Protein AF-A0A1G8R8Y9-F1 (afdb_monomer_lite)

Structure (mmCIF, N/CA/C/O backbone):
data_AF-A0A1G8R8Y9-F1
#
_entry.id   AF-A0A1G8R8Y9-F1
#
loop_
_atom_site.group_PDB
_atom_site.id
_atom_site.type_symbol
_atom_site.label_atom_id
_atom_site.label_alt_id
_atom_site.label_comp_id
_atom_site.label_asym_id
_atom_site.label_entity_id
_atom_site.label_seq_id
_atom_site.pdbx_PDB_ins_code
_atom_site.Cartn_x
_atom_site.Cartn_y
_atom_site.Cartn_z
_atom_site.occupancy
_atom_site.B_iso_or_equiv
_atom_site.auth_seq_id
_atom_site.auth_comp_id
_atom_site.auth_asym_id
_atom_site.auth_atom_id
_atom_site.pdbx_PDB_model_num
ATOM 1 N N . MET A 1 1 ? 34.921 -49.061 -83.718 1.00 44.16 1 MET A N 1
ATOM 2 C CA . MET A 1 1 ? 36.280 -48.723 -83.238 1.00 44.16 1 MET A CA 1
ATOM 3 C C . MET A 1 1 ? 36.437 -47.210 -83.282 1.00 44.16 1 MET A C 1
ATOM 5 O O . MET A 1 1 ? 36.055 -46.631 -84.287 1.00 44.16 1 MET A O 1
ATOM 9 N N . ARG A 1 2 ? 37.017 -46.637 -82.219 1.00 37.47 2 ARG A N 1
ATOM 10 C CA . ARG A 1 2 ? 37.280 -45.212 -81.916 1.00 37.47 2 ARG A CA 1
ATOM 11 C C . ARG A 1 2 ? 36.200 -44.479 -81.107 1.00 37.47 2 ARG A C 1
ATOM 13 O O . ARG A 1 2 ? 35.187 -44.020 -81.610 1.00 37.47 2 ARG A O 1
ATOM 20 N N . ILE A 1 3 ? 36.524 -44.424 -79.818 1.00 40.84 3 ILE A N 1
ATOM 21 C CA . ILE A 1 3 ? 36.034 -43.558 -78.748 1.00 40.84 3 ILE A CA 1
ATOM 22 C C . ILE A 1 3 ? 36.442 -42.112 -79.053 1.00 40.84 3 ILE A C 1
ATOM 24 O O . ILE A 1 3 ? 37.586 -41.890 -79.451 1.00 40.84 3 ILE A O 1
ATOM 28 N N . LEU A 1 4 ? 35.568 -41.143 -78.773 1.00 37.94 4 LEU A N 1
ATOM 29 C CA . LEU A 1 4 ? 36.001 -39.804 -78.376 1.00 37.94 4 LEU A CA 1
ATOM 30 C C . LEU A 1 4 ? 34.986 -39.199 -77.396 1.00 37.94 4 LEU A C 1
ATOM 32 O O . LEU A 1 4 ? 33.797 -39.113 -77.686 1.00 37.94 4 LEU A O 1
ATOM 36 N N . TYR A 1 5 ? 35.489 -38.840 -76.219 1.00 41.84 5 TYR A N 1
ATOM 37 C CA . TYR A 1 5 ? 34.793 -38.121 -75.158 1.00 41.84 5 TYR A CA 1
ATOM 38 C C . TYR A 1 5 ? 34.508 -36.675 -75.572 1.00 41.84 5 TYR A C 1
ATOM 40 O O . TYR A 1 5 ? 35.373 -36.034 -76.165 1.00 41.84 5 TYR A O 1
ATOM 48 N N . LEU A 1 6 ? 33.372 -36.128 -75.138 1.00 39.72 6 LEU A N 1
ATOM 49 C CA . LEU A 1 6 ? 33.267 -34.704 -74.821 1.00 39.72 6 LEU A CA 1
ATOM 50 C C . LEU A 1 6 ? 32.187 -34.487 -73.755 1.00 39.72 6 LEU A C 1
ATOM 52 O O . LEU A 1 6 ? 30.990 -34.534 -74.025 1.00 39.72 6 LEU A O 1
ATOM 56 N N . LEU A 1 7 ? 32.663 -34.280 -72.523 1.00 41.97 7 LEU A N 1
ATOM 57 C CA . LEU A 1 7 ? 31.946 -33.565 -71.473 1.00 41.97 7 LEU A CA 1
ATOM 58 C C . LEU A 1 7 ? 31.595 -32.168 -72.002 1.00 41.97 7 LEU A C 1
ATOM 60 O O . LEU A 1 7 ? 32.492 -31.414 -72.375 1.00 41.97 7 LEU A O 1
ATOM 64 N N . ALA A 1 8 ? 30.320 -31.801 -71.953 1.00 41.44 8 ALA A N 1
ATOM 65 C CA . ALA A 1 8 ? 29.890 -30.410 -71.986 1.00 41.44 8 ALA A CA 1
ATOM 66 C C . ALA A 1 8 ? 29.078 -30.159 -70.715 1.00 41.44 8 ALA A C 1
ATOM 68 O O . ALA A 1 8 ? 27.965 -30.659 -70.558 1.00 41.44 8 ALA A O 1
ATOM 69 N N . GLY A 1 9 ? 29.707 -29.452 -69.776 1.00 34.75 9 GLY A N 1
ATOM 70 C CA . GLY A 1 9 ? 29.091 -29.006 -68.538 1.00 34.75 9 GLY A CA 1
ATOM 71 C C . GLY A 1 9 ? 27.967 -28.018 -68.825 1.00 34.75 9 GLY A C 1
ATOM 72 O O . GLY A 1 9 ? 28.147 -27.047 -69.560 1.00 34.75 9 GLY A O 1
ATOM 73 N N . LEU A 1 10 ? 26.809 -28.271 -68.224 1.00 34.97 10 LEU A N 1
ATOM 74 C CA . LEU A 1 10 ? 25.718 -27.315 -68.162 1.00 34.97 10 LEU A CA 1
ATOM 75 C C . LEU A 1 10 ? 26.033 -26.334 -67.023 1.00 34.97 10 LEU A C 1
ATOM 77 O O . LEU A 1 10 ? 25.839 -26.640 -65.848 1.00 34.97 10 LEU A O 1
ATOM 81 N N . LEU A 1 11 ? 26.588 -25.178 -67.387 1.00 36.12 11 LEU A N 1
ATOM 82 C CA . LEU A 1 11 ? 26.754 -24.031 -66.499 1.00 36.12 11 LEU A CA 1
ATOM 83 C C . LEU A 1 11 ? 25.355 -23.487 -66.160 1.00 36.12 11 LEU A C 1
ATOM 85 O O . LEU A 1 11 ? 24.705 -22.855 -66.992 1.00 36.12 11 LEU A O 1
ATOM 89 N N . LEU A 1 12 ? 24.881 -23.733 -64.940 1.00 39.78 12 LEU A N 1
ATOM 90 C CA . LEU A 1 12 ? 23.786 -22.968 -64.349 1.00 39.78 12 LEU A CA 1
ATOM 91 C C . LEU A 1 12 ? 24.329 -21.575 -64.009 1.00 39.78 12 LEU A C 1
ATOM 93 O O . LEU A 1 12 ? 24.995 -21.385 -62.994 1.00 39.78 12 LEU A O 1
ATOM 97 N N . LEU A 1 13 ? 24.056 -20.601 -64.878 1.00 39.44 13 LEU A N 1
ATOM 98 C CA . LEU A 1 13 ? 24.142 -19.184 -64.536 1.00 39.44 13 LEU A CA 1
ATOM 99 C C . LEU A 1 13 ? 23.005 -18.868 -63.557 1.00 39.44 13 LEU A C 1
ATOM 101 O O . LEU A 1 13 ? 21.924 -18.439 -63.952 1.00 39.44 13 LEU A O 1
ATOM 105 N N . ALA A 1 14 ? 23.246 -19.104 -62.268 1.00 38.91 14 ALA A N 1
ATOM 106 C CA . ALA A 1 14 ? 22.523 -18.389 -61.233 1.00 38.91 14 ALA A CA 1
ATOM 107 C C . ALA A 1 14 ? 22.994 -16.933 -61.303 1.00 38.91 14 ALA A C 1
ATOM 109 O O . ALA A 1 14 ? 24.141 -16.617 -60.982 1.00 38.91 14 ALA A O 1
ATOM 110 N N . ALA A 1 15 ? 22.122 -16.055 -61.791 1.00 35.56 15 ALA A N 1
ATOM 111 C CA . ALA A 1 15 ? 22.299 -14.622 -61.671 1.00 35.56 15 ALA A CA 1
ATOM 112 C C . ALA A 1 15 ? 22.225 -14.264 -60.180 1.00 35.56 15 ALA A C 1
ATOM 114 O O . ALA A 1 15 ? 21.156 -13.998 -59.641 1.00 35.56 15 ALA A O 1
ATOM 115 N N . CYS A 1 16 ? 23.369 -14.291 -59.499 1.00 33.47 16 CYS A N 1
ATOM 116 C CA . CYS A 1 16 ? 23.527 -13.574 -58.249 1.00 33.47 16 CYS A CA 1
ATOM 117 C C . CYS A 1 16 ? 23.471 -12.087 -58.595 1.00 33.47 16 CYS A C 1
ATOM 119 O O . CYS A 1 16 ? 24.465 -11.501 -59.020 1.00 33.47 16 CYS A O 1
ATOM 121 N N . THR A 1 17 ? 22.306 -11.464 -58.426 1.00 38.59 17 THR A N 1
ATOM 122 C CA . THR A 1 17 ? 22.257 -10.027 -58.174 1.00 38.59 17 THR A CA 1
ATOM 123 C C . THR A 1 17 ? 22.936 -9.817 -56.827 1.00 38.59 17 THR A C 1
ATOM 125 O O . THR A 1 17 ? 22.317 -9.948 -55.773 1.00 38.59 17 THR A O 1
ATOM 128 N N . SER A 1 18 ? 24.247 -9.592 -56.861 1.00 40.31 18 SER A N 1
ATOM 129 C CA . SER A 1 18 ? 25.002 -9.104 -55.719 1.00 40.31 18 SER A CA 1
ATOM 130 C C . SER A 1 18 ? 24.427 -7.740 -55.366 1.00 40.31 18 SER A C 1
ATOM 132 O O . SER A 1 18 ? 24.674 -6.761 -56.072 1.00 40.31 18 SER A O 1
ATOM 134 N N . ASN A 1 19 ? 23.604 -7.699 -54.321 1.00 36.69 19 ASN A N 1
ATOM 135 C CA . ASN A 1 19 ? 23.166 -6.457 -53.716 1.00 36.69 19 ASN A CA 1
ATOM 136 C C . ASN A 1 19 ? 24.404 -5.852 -53.046 1.00 36.69 19 ASN A C 1
ATOM 138 O O . ASN A 1 19 ? 24.865 -6.322 -52.007 1.00 36.69 19 ASN A O 1
ATOM 142 N N . VAL A 1 20 ? 25.028 -4.918 -53.753 1.00 39.53 20 VAL A N 1
ATOM 143 C CA . VAL A 1 20 ? 26.231 -4.214 -53.328 1.00 39.53 20 VAL A CA 1
ATOM 144 C C . VAL A 1 20 ? 25.828 -3.203 -52.259 1.00 39.53 20 VAL A C 1
ATOM 146 O O . VAL A 1 20 ? 25.055 -2.297 -52.542 1.00 39.53 20 VAL A O 1
ATOM 149 N N . GLY A 1 21 ? 26.403 -3.355 -51.065 1.00 40.44 21 GLY A N 1
ATOM 150 C CA . GLY A 1 21 ? 26.712 -2.244 -50.165 1.00 40.44 21 GLY A CA 1
ATOM 151 C C . GLY A 1 21 ? 25.562 -1.680 -49.338 1.00 40.44 21 GLY A C 1
ATOM 152 O O . GLY A 1 21 ? 25.106 -0.581 -49.603 1.00 40.44 21 GLY A O 1
ATOM 153 N N . THR A 1 22 ? 25.199 -2.379 -48.267 1.00 42.09 22 THR A N 1
ATOM 154 C CA . THR A 1 22 ? 24.666 -1.763 -47.044 1.00 42.09 22 THR A CA 1
ATOM 155 C C . THR A 1 22 ? 25.126 -2.658 -45.899 1.00 42.09 22 THR A C 1
ATOM 157 O O . THR A 1 22 ? 24.653 -3.794 -45.815 1.00 42.09 22 THR A O 1
ATOM 160 N N . GLU A 1 23 ? 26.050 -2.210 -45.045 1.00 50.50 23 GLU A N 1
ATOM 161 C CA . GLU A 1 23 ? 26.147 -2.771 -43.690 1.00 50.50 23 GLU A CA 1
ATOM 162 C C . GLU A 1 23 ? 24.858 -2.353 -42.982 1.00 50.50 23 GLU A C 1
ATOM 164 O O . GLU A 1 23 ? 24.750 -1.290 -42.380 1.00 50.50 23 GLU A O 1
ATOM 169 N N . ARG A 1 24 ? 23.803 -3.135 -43.221 1.00 62.03 24 ARG A N 1
ATOM 170 C CA . ARG A 1 24 ? 22.487 -2.900 -42.644 1.00 62.03 24 ARG A CA 1
ATOM 171 C C . ARG A 1 24 ? 22.629 -3.071 -41.147 1.00 62.03 24 ARG A C 1
ATOM 173 O O . ARG A 1 24 ? 23.269 -4.027 -40.717 1.00 62.03 24 ARG A O 1
ATOM 180 N N . LEU A 1 25 ? 21.996 -2.176 -40.397 1.00 67.06 25 LEU A N 1
ATOM 181 C CA . LEU A 1 25 ? 21.628 -2.394 -39.003 1.00 67.06 25 LEU A CA 1
ATOM 182 C C . LEU A 1 25 ? 21.086 -3.827 -38.881 1.00 67.06 25 LEU A C 1
ATOM 184 O O . LEU A 1 25 ? 19.980 -4.120 -39.329 1.00 67.06 25 LEU A O 1
ATOM 188 N N . SER A 1 26 ? 21.928 -4.744 -38.419 1.00 65.50 26 SER A N 1
ATOM 189 C CA . SER A 1 26 ? 21.660 -6.176 -38.419 1.00 65.50 26 SER A CA 1
ATOM 190 C C . SER A 1 26 ? 22.440 -6.779 -37.275 1.00 65.50 26 SER A C 1
ATOM 192 O O . SER A 1 26 ? 23.655 -6.612 -37.181 1.00 65.50 26 SER A O 1
ATOM 194 N N . THR A 1 27 ? 21.743 -7.517 -36.425 1.00 73.38 27 THR A N 1
ATOM 195 C CA . THR A 1 27 ? 22.361 -8.287 -35.345 1.00 73.38 27 THR A CA 1
ATOM 196 C C . THR A 1 27 ? 22.356 -9.776 -35.697 1.00 73.38 27 THR A C 1
ATOM 198 O O . THR A 1 27 ? 21.726 -10.213 -36.665 1.00 73.38 27 THR A O 1
ATOM 201 N N . GLU A 1 28 ? 23.085 -10.594 -34.935 1.00 78.62 28 GLU A N 1
ATOM 202 C CA . GLU A 1 28 ? 23.134 -12.045 -35.171 1.00 78.62 28 GLU A CA 1
ATOM 203 C C . GLU A 1 28 ? 21.908 -12.795 -34.612 1.00 78.62 28 GLU A C 1
ATOM 205 O O . GLU A 1 28 ? 21.650 -13.939 -35.006 1.00 78.62 28 GLU A O 1
ATOM 210 N N . LYS A 1 29 ? 21.130 -12.164 -33.718 1.00 78.19 29 LYS A N 1
ATOM 211 C CA . LYS A 1 29 ? 20.048 -12.795 -32.945 1.00 78.19 29 LYS A CA 1
ATOM 212 C C . LYS A 1 29 ? 18.701 -12.104 -33.176 1.00 78.19 29 LYS A C 1
ATOM 214 O O . LYS A 1 29 ? 18.587 -10.892 -33.053 1.00 78.19 29 LYS A O 1
ATOM 219 N N . VAL A 1 30 ? 17.669 -12.901 -33.455 1.00 79.94 30 VAL A N 1
ATOM 220 C CA . VAL A 1 30 ? 16.276 -12.425 -33.549 1.00 79.94 30 VAL A CA 1
ATOM 221 C C . VAL A 1 30 ? 15.746 -12.088 -32.154 1.00 79.94 30 VAL A C 1
ATOM 223 O O . VAL A 1 30 ? 15.935 -12.857 -31.208 1.00 79.94 30 VAL A O 1
ATOM 226 N N . GLY A 1 31 ? 15.065 -10.951 -32.032 1.00 77.31 31 GLY A N 1
ATOM 227 C CA . GLY A 1 31 ? 14.459 -10.446 -30.806 1.00 77.31 31 GLY A CA 1
ATOM 228 C C . GLY A 1 31 ? 15.458 -9.961 -29.756 1.00 77.31 31 GLY A C 1
ATOM 229 O O . GLY A 1 31 ? 15.069 -9.773 -28.609 1.00 77.31 31 GLY A O 1
ATOM 230 N N . VAL A 1 32 ? 16.734 -9.811 -30.100 1.00 87.31 32 VAL A N 1
ATOM 231 C CA . VAL A 1 32 ? 17.741 -9.207 -29.223 1.00 87.31 32 VAL A CA 1
ATOM 232 C C . VAL A 1 32 ? 18.181 -7.918 -29.898 1.00 87.31 32 VAL A C 1
ATOM 234 O O . VAL A 1 32 ? 18.896 -7.949 -30.904 1.00 87.31 32 VAL A O 1
ATOM 237 N N . TYR A 1 33 ? 17.693 -6.798 -29.376 1.00 90.00 33 TYR A N 1
ATOM 238 C CA . TYR A 1 33 ? 17.801 -5.506 -30.032 1.00 90.00 33 TYR A CA 1
ATOM 239 C C . TYR A 1 33 ? 19.108 -4.810 -29.680 1.00 90.00 33 TYR A C 1
ATOM 241 O O . TYR A 1 33 ? 19.465 -4.663 -28.514 1.00 90.00 33 TYR A O 1
ATOM 249 N N . HIS A 1 34 ? 19.797 -4.304 -30.692 1.00 91.19 34 HIS A N 1
ATOM 250 C CA . HIS A 1 34 ? 20.859 -3.329 -30.504 1.00 91.19 34 HIS A CA 1
ATOM 251 C C . HIS A 1 34 ? 20.248 -1.932 -30.469 1.00 91.19 34 HIS A C 1
ATOM 253 O O . HIS A 1 34 ? 19.433 -1.587 -31.328 1.00 91.19 34 HIS A O 1
ATOM 259 N N . GLY A 1 35 ? 20.617 -1.121 -29.478 1.00 92.50 35 GLY A N 1
ATOM 260 C CA . GLY A 1 35 ? 20.193 0.277 -29.424 1.00 92.50 35 GLY A CA 1
ATOM 261 C C . GLY A 1 35 ? 21.191 1.180 -30.134 1.00 92.50 35 GLY A C 1
ATOM 262 O O . GLY A 1 35 ? 22.366 1.179 -29.789 1.00 92.50 35 GLY A O 1
ATOM 263 N N . LEU A 1 36 ? 20.739 1.997 -31.077 1.00 94.44 36 LEU A N 1
ATOM 264 C CA . LEU A 1 36 ? 21.480 3.142 -31.593 1.00 94.44 36 LEU A CA 1
ATOM 265 C C . LEU A 1 36 ? 20.785 4.425 -31.130 1.00 94.44 36 LEU A C 1
ATOM 267 O O . LEU A 1 36 ? 19.600 4.628 -31.389 1.00 94.44 36 LEU A O 1
ATOM 271 N N . ILE A 1 37 ? 21.531 5.297 -30.456 1.00 95.38 37 ILE A N 1
ATOM 272 C CA . ILE A 1 37 ? 21.040 6.591 -29.983 1.00 95.38 37 ILE A CA 1
ATOM 273 C C . ILE A 1 37 ? 21.868 7.690 -30.620 1.00 95.38 37 ILE A C 1
ATOM 275 O O . ILE A 1 37 ? 23.084 7.757 -30.442 1.00 95.38 37 ILE A O 1
ATOM 279 N N . VAL A 1 38 ? 21.201 8.563 -31.360 1.00 95.88 38 VAL A N 1
ATOM 280 C CA . VAL A 1 38 ? 21.852 9.646 -32.086 1.00 95.88 38 VAL A CA 1
ATOM 281 C C . VAL A 1 38 ? 21.599 10.967 -31.379 1.00 95.88 38 VAL A C 1
ATOM 283 O O . VAL A 1 38 ? 20.455 11.401 -31.256 1.00 95.88 38 VAL A O 1
ATOM 286 N N . TYR A 1 39 ? 22.670 11.624 -30.949 1.00 95.56 39 TYR A N 1
ATOM 287 C CA . TYR A 1 39 ? 22.656 12.938 -30.309 1.00 95.56 39 TYR A CA 1
ATOM 288 C C . TYR A 1 39 ? 22.997 14.059 -31.296 1.00 95.56 39 TYR A C 1
ATOM 290 O O . TYR A 1 39 ? 23.513 13.820 -32.391 1.00 95.56 39 TYR A O 1
ATOM 298 N N . SER A 1 40 ? 22.710 15.308 -30.918 1.00 94.00 40 SER A N 1
ATOM 299 C CA . SER A 1 40 ? 23.181 16.466 -31.682 1.00 94.00 40 SER A CA 1
ATOM 300 C C . SER A 1 40 ? 24.714 16.503 -31.704 1.00 94.00 40 SER A C 1
ATOM 302 O O . SER A 1 40 ? 25.377 15.997 -30.800 1.00 94.00 40 SER A O 1
ATOM 304 N N . ASN A 1 41 ? 25.295 17.114 -32.740 1.00 91.44 41 ASN A N 1
ATOM 305 C CA . ASN A 1 41 ? 26.755 17.267 -32.833 1.00 91.44 41 ASN A CA 1
ATOM 306 C C . ASN A 1 41 ? 27.328 18.143 -31.709 1.00 91.44 41 ASN A C 1
ATOM 308 O O . ASN A 1 41 ? 28.488 17.982 -31.349 1.00 91.44 41 ASN A O 1
ATOM 312 N N . ASP A 1 42 ? 26.497 19.028 -31.160 1.00 90.62 42 ASP A N 1
ATOM 313 C CA . ASP A 1 42 ? 26.857 19.983 -30.111 1.00 90.62 42 ASP A CA 1
ATOM 314 C C . ASP A 1 42 ? 26.457 19.492 -28.707 1.00 90.62 42 ASP A C 1
ATOM 316 O O . ASP A 1 42 ? 26.355 20.289 -27.781 1.00 90.62 42 ASP A O 1
ATOM 320 N N . ALA A 1 43 ? 26.144 18.202 -28.537 1.00 85.25 43 ALA A N 1
ATOM 321 C CA . ALA A 1 43 ? 25.786 17.661 -27.230 1.00 85.25 43 ALA A CA 1
ATOM 322 C C . ALA A 1 43 ? 27.001 17.677 -26.284 1.00 85.25 43 ALA A C 1
ATOM 324 O O . ALA A 1 43 ? 28.018 17.047 -26.571 1.00 85.25 43 ALA A O 1
ATOM 325 N N . ASP A 1 44 ? 26.865 18.349 -25.136 1.00 79.62 44 ASP A N 1
ATOM 326 C CA . ASP A 1 44 ? 27.926 18.460 -24.122 1.00 79.62 44 ASP A CA 1
ATOM 327 C C . ASP A 1 44 ? 28.338 17.094 -23.542 1.00 79.62 44 ASP A C 1
ATOM 329 O O . ASP A 1 44 ? 29.498 16.883 -23.182 1.00 79.62 44 ASP A O 1
ATOM 333 N N . ALA A 1 45 ? 27.393 16.152 -23.469 1.00 80.56 45 ALA A N 1
ATOM 334 C CA . ALA A 1 45 ? 27.628 14.764 -23.091 1.00 80.56 45 ALA A CA 1
ATOM 335 C C . ALA A 1 45 ? 26.599 13.834 -23.754 1.00 80.56 45 ALA A C 1
ATOM 337 O O . ALA A 1 45 ? 25.412 14.153 -23.835 1.00 80.56 45 ALA A O 1
ATOM 338 N N . MET A 1 46 ? 27.055 12.663 -24.205 1.00 86.88 46 MET A N 1
ATOM 339 C CA . MET A 1 46 ? 26.189 11.572 -24.657 1.00 86.88 46 MET A CA 1
ATOM 340 C C . MET A 1 46 ? 25.979 10.612 -23.490 1.00 86.88 46 MET A C 1
ATOM 342 O O . MET A 1 46 ? 26.845 9.794 -23.183 1.00 86.88 46 MET A O 1
ATOM 346 N N . GLU A 1 47 ? 24.845 10.743 -22.812 1.00 85.38 47 GLU A N 1
ATOM 347 C CA . GLU A 1 47 ? 24.482 9.866 -21.700 1.00 85.38 47 GLU A CA 1
ATOM 348 C C . GLU A 1 47 ? 23.459 8.821 -22.127 1.00 85.38 47 GLU A C 1
ATOM 350 O O . GLU A 1 47 ? 22.673 9.034 -23.047 1.00 85.38 47 GLU A O 1
ATOM 355 N N . ASN A 1 48 ? 23.429 7.686 -21.434 1.00 86.06 48 ASN A N 1
ATOM 356 C CA . ASN A 1 48 ? 22.368 6.714 -21.645 1.00 86.06 48 ASN A CA 1
ATOM 357 C C . ASN A 1 48 ? 21.040 7.303 -21.123 1.00 86.06 48 ASN A C 1
ATOM 359 O O . ASN A 1 48 ? 20.999 7.733 -19.964 1.00 86.06 48 ASN A O 1
ATOM 363 N N . PRO A 1 49 ? 19.959 7.339 -21.924 1.00 86.00 49 PRO A N 1
ATOM 364 C CA . PRO A 1 49 ? 18.656 7.786 -21.462 1.00 86.00 49 PRO A CA 1
ATOM 365 C C . PRO A 1 49 ? 18.210 7.065 -20.195 1.00 86.00 49 PRO A C 1
ATOM 367 O O . PRO A 1 49 ? 18.435 5.871 -20.025 1.00 86.00 49 PRO A O 1
ATOM 370 N N . GLU A 1 50 ? 17.501 7.793 -19.339 1.00 84.56 50 GLU A N 1
ATOM 371 C CA . GLU A 1 50 ? 16.961 7.288 -18.074 1.00 84.56 50 GLU A CA 1
ATOM 372 C C . GLU A 1 50 ? 16.232 5.941 -18.212 1.00 84.56 50 GLU A C 1
ATOM 374 O O . GLU A 1 50 ? 16.534 5.018 -17.467 1.00 84.56 50 GLU A O 1
ATOM 379 N N . PHE A 1 51 ? 15.362 5.774 -19.215 1.00 84.50 51 PHE A N 1
ATOM 380 C CA . PHE A 1 51 ? 14.621 4.520 -19.407 1.00 84.50 51 PHE A CA 1
ATOM 381 C C . PHE A 1 51 ? 15.536 3.317 -19.700 1.00 84.50 51 PHE A C 1
ATOM 383 O O . PHE A 1 51 ? 15.238 2.195 -19.311 1.00 84.50 51 PHE A O 1
ATOM 390 N N . LEU A 1 52 ? 16.691 3.544 -20.335 1.00 86.38 52 LEU A N 1
ATOM 391 C CA . LEU A 1 52 ? 17.694 2.507 -20.586 1.00 86.38 52 LEU A CA 1
ATOM 392 C C . LEU A 1 52 ? 18.611 2.259 -19.391 1.00 86.38 52 LEU A C 1
ATOM 394 O O . LEU A 1 52 ? 19.208 1.185 -19.295 1.00 86.38 52 LEU A O 1
ATOM 398 N N . ARG A 1 53 ? 18.760 3.247 -18.505 1.00 84.62 53 ARG A N 1
ATOM 399 C CA . ARG A 1 53 ? 19.457 3.088 -17.223 1.00 84.62 53 ARG A CA 1
ATOM 400 C C . ARG A 1 53 ? 18.608 2.288 -16.239 1.00 84.62 53 ARG A C 1
ATOM 402 O O . ARG A 1 53 ? 19.151 1.442 -15.544 1.00 84.62 53 ARG A O 1
ATOM 409 N N . ASN A 1 54 ? 17.299 2.515 -16.249 1.00 83.06 54 ASN A N 1
ATOM 410 C CA . ASN A 1 54 ? 16.350 1.867 -15.346 1.00 83.06 54 ASN A CA 1
ATOM 411 C C . ASN A 1 54 ? 15.826 0.532 -15.905 1.00 83.06 54 ASN A C 1
ATOM 413 O O . ASN A 1 54 ? 15.065 -0.158 -15.240 1.00 83.06 54 ASN A O 1
ATOM 417 N N . LEU A 1 55 ? 16.237 0.129 -17.114 1.00 81.56 55 LEU A N 1
ATOM 418 C CA . LEU A 1 55 ? 15.775 -1.116 -17.737 1.00 81.56 55 LEU A CA 1
ATOM 419 C C . LEU A 1 55 ? 16.109 -2.354 -16.885 1.00 81.56 55 LEU A C 1
ATOM 421 O O . LEU A 1 55 ? 15.311 -3.284 -16.802 1.00 81.56 55 LEU A O 1
ATOM 425 N N . ASP A 1 56 ? 17.253 -2.333 -16.194 1.00 82.44 56 ASP A N 1
ATOM 426 C CA . ASP A 1 56 ? 17.671 -3.386 -15.262 1.00 82.44 56 ASP A CA 1
ATOM 427 C C . ASP A 1 56 ? 16.804 -3.444 -13.994 1.00 82.44 56 ASP A C 1
ATOM 429 O O . ASP A 1 56 ? 16.853 -4.430 -13.263 1.00 82.44 56 ASP A O 1
ATOM 433 N N . GLU A 1 57 ? 15.994 -2.420 -13.715 1.00 82.31 57 GLU A N 1
ATOM 434 C CA . GLU A 1 57 ? 15.017 -2.422 -12.623 1.00 82.31 57 GLU A CA 1
ATOM 435 C C . GLU A 1 57 ? 13.742 -3.167 -13.026 1.00 82.31 57 GLU A C 1
ATOM 437 O O . GLU A 1 57 ? 13.176 -3.861 -12.186 1.00 82.31 57 GLU A O 1
ATOM 442 N N . VAL A 1 58 ? 13.359 -3.111 -14.307 1.00 81.69 58 VAL A N 1
ATOM 443 C CA . VAL A 1 58 ? 12.082 -3.625 -14.836 1.00 81.69 58 VAL A CA 1
ATOM 444 C C . VAL A 1 58 ? 12.193 -4.933 -15.629 1.00 81.69 58 VAL A C 1
ATOM 446 O O . VAL A 1 58 ? 11.187 -5.606 -15.818 1.00 81.69 58 VAL A O 1
ATOM 449 N N . VAL A 1 59 ? 13.387 -5.349 -16.069 1.00 85.38 59 VAL A N 1
ATOM 450 C CA . VAL A 1 59 ? 13.610 -6.586 -16.853 1.00 85.38 59 VAL A CA 1
ATOM 451 C C . VAL A 1 59 ? 14.470 -7.595 -16.067 1.00 85.38 59 VAL A C 1
ATOM 453 O O . VAL A 1 59 ? 15.460 -7.218 -15.445 1.00 85.38 59 VAL A O 1
ATOM 456 N N . LYS A 1 60 ? 14.083 -8.883 -16.059 1.00 85.00 60 LYS A N 1
ATOM 457 C CA . LYS A 1 60 ? 14.755 -10.007 -15.364 1.00 85.00 60 LYS A CA 1
ATOM 458 C C . LYS A 1 60 ? 16.156 -10.265 -15.914 1.00 85.00 60 LYS A C 1
ATOM 460 O O . LYS A 1 60 ? 17.082 -10.486 -15.141 1.00 85.00 60 LYS A O 1
ATOM 465 N N . ASP A 1 61 ? 16.293 -10.229 -17.237 1.00 85.19 61 ASP A N 1
ATOM 466 C CA . ASP A 1 61 ? 17.564 -10.372 -17.941 1.00 85.19 61 ASP A CA 1
ATOM 467 C C . ASP A 1 61 ? 17.616 -9.411 -19.133 1.00 85.19 61 ASP A C 1
ATOM 469 O O . ASP A 1 61 ? 17.055 -9.657 -20.204 1.00 85.19 61 ASP A O 1
ATOM 473 N N . ARG A 1 62 ? 18.308 -8.285 -18.943 1.00 85.12 62 ARG A N 1
ATOM 474 C CA . ARG A 1 62 ? 18.510 -7.282 -19.990 1.00 85.12 62 ARG A CA 1
ATOM 475 C C . ARG A 1 62 ? 19.254 -7.842 -21.203 1.00 85.12 62 ARG A C 1
ATOM 477 O O . ARG A 1 62 ? 19.012 -7.379 -22.316 1.00 85.12 62 ARG A O 1
ATOM 484 N N . SER A 1 63 ? 20.133 -8.830 -21.029 1.00 84.75 63 SER A N 1
ATOM 485 C CA . SER A 1 63 ? 20.936 -9.382 -22.126 1.00 84.75 63 SER A CA 1
ATOM 486 C C . SER A 1 63 ? 20.095 -10.142 -23.159 1.00 84.75 63 SER A C 1
ATOM 488 O O . SER A 1 63 ? 20.489 -10.243 -24.324 1.00 84.75 63 SER A O 1
ATOM 490 N N . GLU A 1 64 ? 18.908 -10.611 -22.763 1.00 84.06 64 GLU A N 1
ATOM 491 C CA . GLU A 1 64 ? 17.942 -11.271 -23.647 1.00 84.06 64 GLU A CA 1
ATOM 492 C C . GLU A 1 64 ? 17.063 -10.296 -24.451 1.00 84.06 64 GLU A C 1
ATOM 494 O O . GLU A 1 64 ? 16.364 -10.712 -25.386 1.00 84.06 64 GLU A O 1
ATOM 499 N N . LEU A 1 65 ? 17.112 -9.004 -24.110 1.00 82.81 65 LEU A N 1
ATOM 500 C CA . LEU A 1 65 ? 16.309 -7.949 -24.726 1.00 82.81 65 LEU A CA 1
ATOM 501 C C . LEU A 1 65 ? 17.171 -6.932 -25.472 1.00 82.81 65 LEU A C 1
ATOM 503 O O . LEU A 1 65 ? 16.937 -6.678 -26.651 1.00 82.81 65 LEU A O 1
ATOM 507 N N . GLN A 1 66 ? 18.156 -6.354 -24.786 1.00 78.25 66 GLN A N 1
ATOM 508 C CA . GLN A 1 66 ? 19.011 -5.303 -25.314 1.00 78.25 66 GLN A CA 1
ATOM 509 C C . GLN A 1 66 ? 20.408 -5.337 -24.667 1.00 78.25 66 GLN A C 1
ATOM 511 O O . GLN A 1 66 ? 20.649 -4.658 -23.662 1.00 78.25 66 GLN A O 1
ATOM 516 N N . PRO A 1 67 ? 21.349 -6.110 -25.232 1.00 67.12 67 PRO A N 1
ATOM 517 C CA . PRO A 1 67 ? 22.664 -6.302 -24.635 1.00 67.12 67 PRO A CA 1
ATOM 518 C C . PRO A 1 67 ? 23.569 -5.081 -24.809 1.00 67.12 67 PRO A C 1
ATOM 520 O O . PRO A 1 67 ? 24.458 -4.870 -23.989 1.00 67.12 67 PRO A O 1
ATOM 523 N N . GLU A 1 68 ? 23.357 -4.275 -25.854 1.00 80.62 68 GLU A N 1
ATOM 524 C CA . GLU A 1 68 ? 24.277 -3.200 -26.216 1.00 80.62 68 GLU A CA 1
ATOM 525 C C . GLU A 1 68 ? 23.559 -1.940 -26.712 1.00 80.62 68 GLU A C 1
ATOM 527 O O . GLU A 1 68 ? 22.506 -1.983 -27.360 1.00 80.62 68 GLU A O 1
ATOM 532 N N . VAL A 1 69 ? 24.163 -0.794 -26.384 1.00 89.25 69 VAL A N 1
ATOM 533 C CA . VAL A 1 69 ? 23.729 0.537 -26.814 1.00 89.25 69 VAL A CA 1
ATOM 534 C C . VAL A 1 69 ? 24.926 1.277 -27.388 1.00 89.25 69 VAL A C 1
ATOM 536 O O . VAL A 1 69 ? 25.918 1.502 -26.697 1.00 89.25 69 VAL A O 1
ATOM 539 N N . THR A 1 70 ? 24.828 1.698 -28.641 1.00 92.56 70 THR A N 1
ATOM 540 C CA . THR A 1 70 ? 25.778 2.608 -29.273 1.00 92.56 70 THR A CA 1
ATOM 541 C C . THR A 1 70 ? 25.201 4.015 -29.270 1.00 92.56 70 THR A C 1
ATOM 543 O O . THR A 1 70 ? 24.063 4.235 -29.677 1.00 92.56 70 THR A O 1
ATOM 546 N N . MET A 1 71 ? 26.001 4.982 -28.834 1.00 94.06 71 MET A N 1
ATOM 547 C CA . MET A 1 71 ? 25.648 6.399 -28.862 1.00 94.06 71 MET A CA 1
ATOM 548 C C . MET A 1 71 ? 26.569 7.116 -29.846 1.00 94.06 71 MET A C 1
ATOM 550 O O . MET A 1 71 ? 27.786 6.974 -29.747 1.00 94.06 71 MET A O 1
ATOM 554 N N . LEU A 1 72 ? 26.000 7.855 -30.797 1.00 94.38 72 LEU A N 1
ATOM 555 C CA . LEU A 1 72 ? 26.741 8.583 -31.832 1.00 94.38 72 LEU A CA 1
ATOM 556 C C . LEU A 1 72 ? 26.275 10.036 -31.917 1.00 94.38 72 LEU A C 1
ATOM 558 O O . LEU A 1 72 ? 25.128 10.355 -31.604 1.00 94.38 72 LEU A O 1
ATOM 562 N N . SER A 1 73 ? 27.141 10.917 -32.419 1.00 95.38 73 SER A N 1
ATOM 563 C CA . SER A 1 73 ? 26.693 12.216 -32.923 1.00 95.38 73 SER A CA 1
ATOM 564 C C . SER A 1 73 ? 25.939 12.036 -34.241 1.00 95.38 73 SER A C 1
ATOM 566 O O . SER A 1 73 ? 26.134 11.053 -34.961 1.00 95.38 73 SER A O 1
ATOM 568 N N . LYS A 1 74 ? 25.111 13.019 -34.602 1.00 94.25 74 LYS A N 1
ATOM 569 C CA . LYS A 1 74 ? 24.386 13.028 -35.876 1.00 94.25 74 LYS A CA 1
ATOM 570 C C . LYS A 1 74 ? 25.318 12.875 -37.078 1.00 94.25 74 LYS A C 1
ATOM 572 O O . LYS A 1 74 ? 25.000 12.108 -37.976 1.00 94.25 74 LYS A O 1
ATOM 577 N N . SER A 1 75 ? 26.467 13.553 -37.092 1.00 92.94 75 SER A N 1
ATOM 578 C CA . SER A 1 75 ? 27.434 13.440 -38.190 1.00 92.94 75 SER A CA 1
ATOM 579 C C . SER A 1 75 ? 27.996 12.026 -38.326 1.00 92.94 75 SER A C 1
ATOM 581 O O . SER A 1 75 ? 28.033 11.501 -39.434 1.00 92.94 75 SER A O 1
ATOM 583 N N . SER A 1 76 ? 28.384 11.396 -37.212 1.00 94.12 76 SER A N 1
ATOM 584 C CA . SER A 1 76 ? 28.916 10.029 -37.223 1.00 94.12 76 SER A CA 1
ATOM 585 C C . SER A 1 76 ? 27.844 9.010 -37.599 1.00 94.12 76 SER A C 1
ATOM 587 O O . SER A 1 76 ? 28.125 8.080 -38.346 1.00 94.12 76 SER A O 1
ATOM 589 N N . ALA A 1 77 ? 26.603 9.210 -37.146 1.00 92.69 77 ALA A N 1
ATOM 590 C CA . ALA A 1 77 ? 25.485 8.362 -37.535 1.00 92.69 77 ALA A CA 1
ATOM 591 C C . ALA A 1 77 ? 25.160 8.484 -39.033 1.00 92.69 77 ALA A C 1
ATOM 593 O O . ALA A 1 77 ? 24.978 7.460 -39.676 1.00 92.69 77 ALA A O 1
ATOM 594 N N . THR A 1 78 ? 25.144 9.692 -39.614 1.00 92.19 78 THR A N 1
ATOM 595 C CA . THR A 1 78 ? 24.944 9.872 -41.066 1.00 92.19 78 THR A CA 1
ATOM 596 C C . THR A 1 78 ? 26.095 9.287 -41.888 1.00 92.19 78 THR A C 1
ATOM 598 O O . THR A 1 78 ? 25.862 8.770 -42.974 1.00 92.19 78 THR A O 1
ATOM 601 N N . GLU A 1 79 ? 27.335 9.357 -41.399 1.00 91.88 79 GLU A N 1
ATOM 602 C CA . GLU A 1 79 ? 28.482 8.751 -42.087 1.00 91.88 79 GLU A CA 1
ATOM 603 C C . GLU A 1 79 ? 28.412 7.219 -42.068 1.00 91.88 79 GLU A C 1
ATOM 605 O O . GLU A 1 79 ? 28.617 6.577 -43.096 1.00 91.88 79 GLU A O 1
ATOM 610 N N . GLN A 1 80 ? 28.099 6.638 -40.908 1.00 90.81 80 GLN A N 1
ATOM 611 C CA . GLN A 1 80 ? 28.053 5.190 -40.724 1.00 90.81 80 GLN A CA 1
ATOM 612 C C . GLN A 1 80 ? 26.778 4.559 -41.306 1.00 90.81 80 GLN A C 1
ATOM 614 O O . GLN A 1 80 ? 26.816 3.438 -41.809 1.00 90.81 80 GLN A O 1
ATOM 619 N N . TYR A 1 81 ? 25.661 5.285 -41.269 1.00 89.56 81 TYR A N 1
ATOM 620 C CA . TYR A 1 81 ? 24.341 4.847 -41.718 1.00 89.56 81 TYR A CA 1
ATOM 621 C C . TYR A 1 81 ? 23.731 5.911 -42.650 1.00 89.56 81 TYR A C 1
ATOM 623 O O . TYR A 1 81 ? 22.827 6.646 -42.248 1.00 89.56 81 TYR A O 1
ATOM 631 N N . PRO A 1 82 ? 24.212 6.020 -43.903 1.00 87.75 82 PRO A N 1
ATOM 632 C CA . PRO A 1 82 ? 23.815 7.091 -44.823 1.00 87.75 82 PRO A CA 1
ATOM 633 C C . PRO A 1 82 ? 22.333 7.062 -45.215 1.00 87.75 82 PRO A C 1
ATOM 635 O O . PRO A 1 82 ? 21.788 8.094 -45.600 1.00 87.75 82 PRO A O 1
ATOM 638 N N . ASP A 1 83 ? 21.685 5.903 -45.085 1.00 88.19 83 ASP A N 1
ATOM 639 C CA . ASP A 1 83 ? 20.263 5.716 -45.382 1.00 88.19 83 ASP A CA 1
ATOM 640 C C . ASP A 1 83 ? 19.349 5.991 -44.169 1.00 88.19 83 ASP A C 1
ATOM 642 O O . ASP A 1 83 ? 18.129 5.938 -44.305 1.00 88.19 83 ASP A O 1
ATOM 646 N N . LEU A 1 84 ? 19.909 6.258 -42.979 1.00 89.19 84 LEU A N 1
ATOM 647 C CA . LEU A 1 84 ? 19.130 6.530 -41.771 1.00 89.19 84 LEU A CA 1
ATOM 648 C C . LEU A 1 84 ? 18.693 8.002 -41.728 1.00 89.19 84 LEU A C 1
ATOM 650 O O . LEU A 1 84 ? 19.516 8.917 -41.610 1.00 89.19 84 LEU A O 1
ATOM 654 N N . GLU A 1 85 ? 17.384 8.241 -41.770 1.00 91.38 85 GLU A N 1
ATOM 655 C CA . GLU A 1 85 ? 16.823 9.587 -41.686 1.00 91.38 85 GLU A CA 1
ATOM 656 C C . GLU A 1 85 ? 16.735 10.046 -40.225 1.00 91.38 85 GLU A C 1
ATOM 658 O O . GLU A 1 85 ? 15.919 9.573 -39.447 1.00 91.38 85 GLU A O 1
ATOM 663 N N . ILE A 1 86 ? 17.555 11.028 -39.839 1.00 92.56 86 ILE A N 1
ATOM 664 C CA . ILE A 1 86 ? 17.572 11.569 -38.468 1.00 92.56 86 ILE A CA 1
ATOM 665 C C . ILE A 1 86 ? 16.961 12.982 -38.477 1.00 92.56 86 ILE A C 1
ATOM 667 O O . ILE A 1 86 ? 17.694 13.979 -38.591 1.00 92.56 86 ILE A O 1
ATOM 671 N N . PRO A 1 87 ? 15.623 13.120 -38.390 1.00 90.44 87 PRO A N 1
ATOM 672 C CA . PRO A 1 87 ? 14.955 14.417 -38.482 1.00 90.44 87 PRO A CA 1
ATOM 673 C C . PRO A 1 87 ? 15.261 15.310 -37.276 1.00 90.44 87 PRO A C 1
ATOM 675 O O . PRO A 1 87 ? 15.439 16.517 -37.429 1.00 90.44 87 PRO A O 1
ATOM 678 N N . THR A 1 88 ? 15.371 14.725 -36.082 1.00 92.94 88 THR A N 1
ATOM 679 C CA . THR A 1 88 ? 15.642 15.435 -34.827 1.00 92.94 88 THR A CA 1
ATOM 680 C C . THR A 1 88 ? 1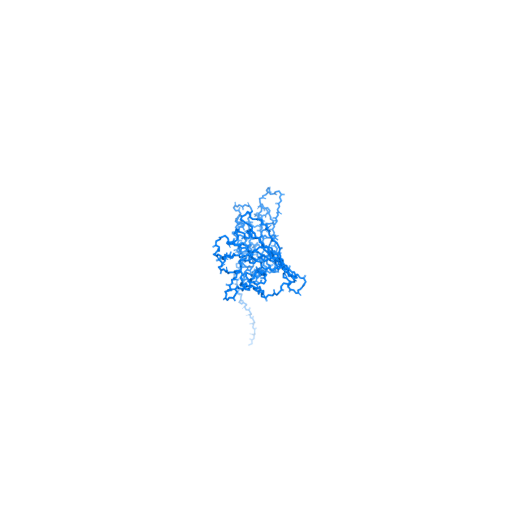6.457 14.558 -33.877 1.00 92.94 88 THR A C 1
ATOM 682 O O . THR A 1 88 ? 16.520 13.348 -34.066 1.00 92.94 88 THR A O 1
ATOM 685 N N . THR A 1 89 ? 17.091 15.168 -32.878 1.00 91.62 89 THR A N 1
ATOM 686 C CA . THR A 1 89 ? 17.924 14.494 -31.872 1.00 91.62 89 THR A CA 1
ATOM 687 C C . THR A 1 89 ? 17.461 14.872 -30.455 1.00 91.62 89 THR A C 1
ATOM 689 O O . THR A 1 89 ? 17.124 16.041 -30.253 1.00 91.62 89 THR A O 1
ATOM 692 N N . PRO A 1 90 ? 17.497 13.958 -29.466 1.00 94.12 90 PRO A N 1
ATOM 693 C CA . PRO A 1 90 ? 17.958 12.579 -29.586 1.00 94.12 90 PRO A CA 1
ATOM 694 C C . PRO A 1 90 ? 17.034 11.724 -30.464 1.00 94.12 90 PRO A C 1
ATOM 696 O O . PRO A 1 90 ? 15.832 11.969 -30.543 1.00 94.12 90 PRO A O 1
ATOM 699 N N . TYR A 1 91 ? 17.624 10.756 -31.158 1.00 95.69 91 TYR A N 1
ATOM 700 C CA . TYR A 1 91 ? 16.915 9.823 -32.027 1.00 95.69 91 TYR A CA 1
ATOM 701 C C . TYR A 1 91 ? 17.241 8.396 -31.620 1.00 95.69 91 TYR A C 1
ATOM 703 O O . TYR A 1 91 ? 18.411 8.068 -31.432 1.00 95.69 91 TYR A O 1
ATOM 711 N N . TYR A 1 92 ? 16.218 7.568 -31.465 1.00 95.50 92 TYR A N 1
ATOM 712 C CA . TYR A 1 92 ? 16.323 6.218 -30.932 1.00 95.50 92 TYR A CA 1
ATOM 713 C C . TYR A 1 92 ? 15.983 5.215 -32.022 1.00 95.50 92 TYR A C 1
ATOM 715 O O . TYR A 1 92 ? 14.894 5.272 -32.596 1.00 95.50 92 TYR A O 1
ATOM 723 N N . VAL A 1 93 ? 16.897 4.284 -32.272 1.00 95.44 93 VAL A N 1
ATOM 724 C CA . VAL A 1 93 ? 16.703 3.181 -33.209 1.00 95.44 93 VAL A CA 1
ATOM 725 C C . VAL A 1 93 ? 17.007 1.881 -32.482 1.00 95.44 93 VAL A C 1
ATOM 727 O O . VAL A 1 93 ? 18.108 1.707 -31.964 1.00 95.44 93 VAL A O 1
ATOM 730 N N . PHE A 1 94 ? 16.046 0.965 -32.447 1.00 94.19 94 PHE A N 1
ATOM 731 C CA . PHE A 1 94 ? 16.251 -0.393 -31.952 1.00 94.19 94 PHE A CA 1
ATOM 732 C C . PHE A 1 94 ? 16.015 -1.366 -33.089 1.00 94.19 94 PHE A C 1
ATOM 734 O O . PHE A 1 94 ? 14.970 -1.336 -33.743 1.00 94.19 94 PHE A O 1
ATOM 741 N N . TYR A 1 95 ? 17.002 -2.216 -33.328 1.00 91.75 95 TYR A N 1
ATOM 742 C CA . TYR A 1 95 ? 17.004 -3.136 -34.452 1.00 91.75 95 TYR A CA 1
ATOM 743 C C . TYR A 1 95 ? 17.594 -4.480 -34.046 1.00 91.75 95 TYR A C 1
ATOM 745 O O . TYR A 1 95 ? 18.435 -4.558 -33.153 1.00 91.75 95 TYR A O 1
ATOM 753 N N . ASP A 1 96 ? 17.146 -5.537 -34.703 1.00 90.44 96 ASP A N 1
ATOM 754 C CA . ASP A 1 96 ? 17.639 -6.892 -34.512 1.00 90.44 96 ASP A CA 1
ATOM 755 C C . ASP A 1 96 ? 18.017 -7.519 -35.867 1.00 90.44 96 ASP A C 1
ATOM 757 O O . ASP A 1 96 ? 18.330 -6.821 -36.836 1.00 90.44 96 ASP A O 1
ATOM 761 N N . LYS A 1 97 ? 18.038 -8.851 -35.942 1.00 87.94 97 LYS A N 1
ATOM 762 C CA . LYS A 1 97 ? 18.284 -9.581 -37.187 1.00 87.94 97 LYS A CA 1
ATOM 763 C C . LYS A 1 97 ? 17.191 -9.391 -38.251 1.00 87.94 97 LYS A C 1
ATOM 765 O O . LYS A 1 97 ? 17.501 -9.469 -39.441 1.00 87.94 97 LYS A O 1
ATOM 770 N N . ASP A 1 98 ? 15.940 -9.188 -37.845 1.00 87.44 98 ASP A N 1
ATOM 771 C CA . ASP A 1 98 ? 14.799 -9.044 -38.755 1.00 87.44 98 ASP A CA 1
ATOM 772 C C . ASP A 1 98 ? 14.640 -7.596 -39.253 1.00 87.44 98 ASP A C 1
ATOM 774 O O . ASP A 1 98 ? 13.975 -7.351 -40.264 1.00 87.44 98 ASP A O 1
ATOM 778 N N . GLY A 1 99 ? 15.321 -6.645 -38.608 1.00 87.94 99 GLY A N 1
ATOM 779 C CA . GLY A 1 99 ? 15.476 -5.269 -39.062 1.00 87.94 99 GLY A CA 1
ATOM 780 C C . GLY A 1 99 ? 15.174 -4.262 -37.960 1.00 87.94 99 GLY A C 1
ATOM 781 O O . GLY A 1 99 ? 15.404 -4.517 -36.781 1.00 87.94 99 GLY A O 1
ATOM 782 N N . ILE A 1 100 ? 14.677 -3.086 -38.345 1.00 91.69 100 ILE A N 1
ATOM 783 C CA . ILE A 1 100 ? 14.312 -2.027 -37.398 1.00 91.69 100 ILE A CA 1
ATOM 784 C C . ILE A 1 100 ? 12.981 -2.387 -36.735 1.00 91.69 100 ILE A C 1
ATOM 786 O O . ILE A 1 100 ? 11.956 -2.482 -37.409 1.00 91.69 100 ILE A O 1
ATOM 790 N N . GLY A 1 101 ? 12.999 -2.542 -35.412 1.00 90.25 101 GLY A N 1
ATOM 791 C CA . GLY A 1 101 ? 11.794 -2.699 -34.602 1.00 90.25 101 GLY A CA 1
ATOM 792 C C . GLY A 1 101 ? 11.132 -1.354 -34.302 1.00 90.25 101 GLY A C 1
ATOM 793 O O . GLY A 1 101 ? 9.928 -1.191 -34.500 1.00 90.25 101 GLY A O 1
ATOM 794 N N . VAL A 1 102 ? 11.923 -0.353 -33.898 1.00 94.38 102 VAL A N 1
ATOM 795 C CA . VAL A 1 102 ? 11.445 1.027 -33.733 1.00 94.38 102 VAL A CA 1
ATOM 796 C C . VAL A 1 102 ? 12.513 2.045 -34.113 1.00 94.38 102 VAL A C 1
ATOM 798 O O . VAL A 1 102 ? 13.697 1.870 -33.840 1.00 94.38 102 VAL A O 1
ATOM 801 N N . GLU A 1 103 ? 12.054 3.139 -34.708 1.00 94.88 103 GLU A N 1
ATOM 802 C CA . GLU A 1 103 ? 12.824 4.330 -35.042 1.00 94.88 103 GLU A CA 1
ATOM 803 C C . GLU A 1 103 ? 11.972 5.553 -34.666 1.00 94.88 103 GLU A C 1
ATOM 805 O O . GLU A 1 103 ? 10.819 5.689 -35.098 1.00 94.88 103 GLU A O 1
ATOM 810 N N . THR A 1 104 ? 12.466 6.395 -33.757 1.00 95.00 104 THR A N 1
ATOM 811 C CA . THR A 1 104 ? 11.659 7.477 -33.180 1.00 95.00 104 THR A CA 1
ATOM 812 C C 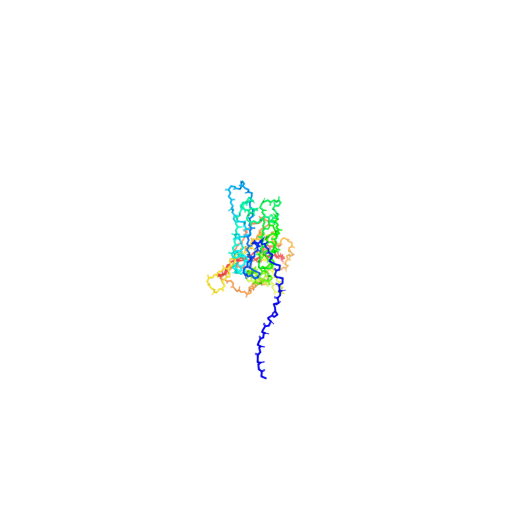. THR A 1 104 ? 12.496 8.546 -32.482 1.00 95.00 104 THR A C 1
ATOM 814 O O . THR A 1 104 ? 13.519 8.264 -31.870 1.00 95.00 104 THR A O 1
ATOM 817 N N . ALA A 1 105 ? 12.005 9.785 -32.500 1.00 93.88 105 ALA A N 1
ATOM 818 C CA . ALA A 1 105 ? 12.490 10.864 -31.636 1.00 93.88 105 ALA A CA 1
ATOM 819 C C . ALA A 1 105 ? 11.758 10.936 -30.286 1.00 93.88 105 ALA A C 1
ATOM 821 O O . ALA A 1 105 ? 12.185 11.624 -29.362 1.00 93.88 105 ALA A O 1
ATOM 822 N N . ASP A 1 106 ? 10.611 10.268 -30.182 1.00 93.00 106 ASP A N 1
ATOM 823 C CA . ASP A 1 106 ? 9.809 10.230 -28.967 1.00 93.00 106 ASP A CA 1
ATOM 824 C C . ASP A 1 106 ? 10.399 9.202 -27.992 1.00 93.00 106 ASP A C 1
ATOM 826 O O . ASP A 1 106 ? 10.307 7.992 -28.227 1.00 93.00 106 ASP A O 1
ATOM 830 N N . LYS A 1 107 ? 10.979 9.702 -26.890 1.00 90.31 107 LYS A N 1
ATOM 831 C CA . LYS A 1 107 ? 11.532 8.898 -25.786 1.00 90.31 107 LYS A CA 1
ATOM 832 C C . LYS A 1 107 ? 10.517 7.876 -25.271 1.00 90.31 107 LYS A C 1
ATOM 834 O O . LYS A 1 107 ? 10.875 6.721 -25.074 1.00 90.31 107 LYS A O 1
ATOM 839 N N . LYS A 1 108 ? 9.254 8.272 -25.084 1.00 87.19 108 LYS A N 1
ATOM 840 C CA . LYS A 1 108 ? 8.221 7.392 -24.523 1.00 87.19 108 LYS A CA 1
ATOM 841 C C . LYS A 1 108 ? 7.885 6.258 -25.483 1.00 87.19 108 LYS A C 1
ATOM 843 O O . LYS A 1 108 ? 7.670 5.131 -25.051 1.00 87.19 108 LYS A O 1
ATOM 848 N N . LYS A 1 109 ? 7.866 6.535 -26.789 1.00 91.69 109 LYS A N 1
ATOM 849 C CA . LYS A 1 109 ? 7.648 5.503 -27.812 1.00 91.69 109 LYS A CA 1
ATOM 850 C C . LYS A 1 109 ? 8.798 4.489 -27.852 1.00 91.69 109 LYS A C 1
ATOM 852 O O . LYS A 1 109 ? 8.540 3.297 -27.971 1.00 91.69 109 LYS A O 1
ATOM 857 N N . ALA A 1 110 ? 10.040 4.958 -27.730 1.00 90.94 110 ALA A N 1
ATOM 858 C CA . ALA A 1 110 ? 11.225 4.102 -27.640 1.00 90.94 110 ALA A CA 1
ATOM 859 C C . ALA A 1 110 ? 11.199 3.200 -26.393 1.00 90.94 110 ALA A C 1
ATOM 861 O O . ALA A 1 110 ? 11.455 2.005 -26.489 1.00 90.94 110 ALA A O 1
ATOM 862 N N . GLU A 1 111 ? 10.847 3.766 -25.240 1.00 90.69 111 GLU A N 1
ATOM 863 C CA . GLU A 1 111 ? 10.679 3.029 -23.986 1.00 90.69 111 GLU A CA 1
ATOM 864 C C . GLU A 1 111 ? 9.557 1.987 -24.076 1.00 90.69 111 GLU A C 1
ATOM 866 O O . GLU A 1 111 ? 9.780 0.818 -23.776 1.00 90.69 111 GLU A O 1
ATOM 871 N N . THR A 1 112 ? 8.378 2.392 -24.561 1.00 89.44 112 THR A N 1
ATOM 872 C CA . THR A 1 112 ? 7.208 1.508 -24.702 1.00 89.44 112 THR A CA 1
ATOM 873 C C . THR A 1 112 ? 7.537 0.293 -25.564 1.00 89.44 112 THR A C 1
ATOM 875 O O . THR A 1 112 ? 7.216 -0.825 -25.182 1.00 89.44 112 THR A O 1
ATOM 878 N N . PHE A 1 113 ? 8.244 0.497 -26.679 1.00 92.75 113 PHE A N 1
ATOM 879 C CA . PHE A 1 113 ? 8.673 -0.595 -27.550 1.00 92.75 113 PHE A CA 1
ATOM 880 C C . PHE A 1 113 ? 9.497 -1.657 -26.805 1.00 92.75 113 PHE A C 1
ATOM 882 O O . PHE A 1 113 ? 9.229 -2.849 -26.933 1.00 92.75 113 PHE A O 1
ATOM 889 N N . LEU A 1 114 ? 10.482 -1.244 -26.000 1.00 90.75 114 LEU A N 1
ATOM 890 C CA . LEU A 1 114 ? 11.298 -2.192 -25.237 1.00 90.75 114 LEU A CA 1
ATOM 891 C C . LEU A 1 114 ? 10.485 -2.942 -24.182 1.00 90.75 114 LEU A C 1
ATOM 893 O O . LEU A 1 114 ? 10.722 -4.130 -23.976 1.00 90.75 114 LEU A O 1
ATOM 897 N N . LEU A 1 115 ? 9.541 -2.267 -23.523 1.00 88.25 115 LEU A N 1
ATOM 898 C CA . LEU A 1 115 ? 8.681 -2.890 -22.517 1.00 88.25 115 LEU A CA 1
ATOM 899 C C . LEU A 1 115 ? 7.725 -3.914 -23.143 1.00 88.25 115 LEU A C 1
ATOM 901 O O . LEU A 1 115 ? 7.604 -5.016 -22.617 1.00 88.25 115 LEU A O 1
ATOM 905 N N . GLU A 1 116 ? 7.115 -3.599 -24.287 1.00 89.00 116 GLU A N 1
ATOM 906 C CA . GLU A 1 116 ? 6.262 -4.535 -25.034 1.00 89.00 116 GLU A CA 1
ATOM 907 C C . GLU A 1 116 ? 7.056 -5.764 -25.505 1.00 89.00 116 GLU A C 1
ATOM 909 O O . GLU A 1 116 ? 6.590 -6.901 -25.404 1.00 89.00 116 GLU A O 1
ATOM 914 N N . GLU A 1 117 ?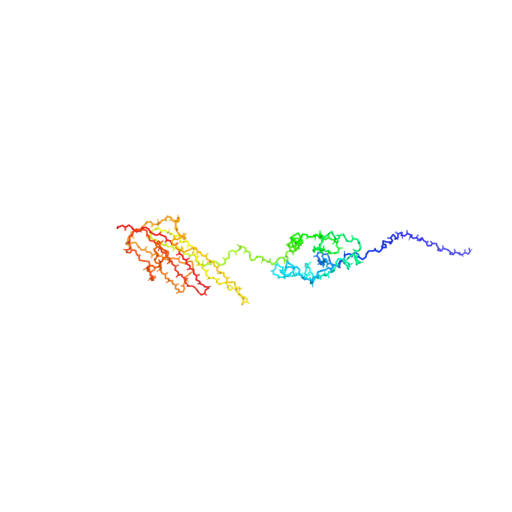 8.293 -5.568 -25.970 1.00 91.56 117 GLU A N 1
ATOM 915 C CA . GLU A 1 117 ? 9.173 -6.671 -26.360 1.00 91.56 117 GLU A CA 1
ATOM 916 C C . GLU A 1 117 ? 9.615 -7.521 -25.162 1.00 91.56 117 GLU A C 1
ATOM 918 O O . GLU A 1 117 ? 9.669 -8.752 -25.264 1.00 91.56 117 GLU A O 1
ATOM 923 N N . ALA A 1 118 ? 9.881 -6.893 -24.015 1.00 89.06 118 ALA A N 1
ATOM 924 C CA . ALA A 1 118 ? 10.157 -7.591 -22.766 1.00 89.06 118 ALA A CA 1
ATOM 925 C C . ALA A 1 118 ? 8.944 -8.415 -22.309 1.00 89.06 118 ALA A C 1
ATOM 927 O O . ALA A 1 118 ? 9.103 -9.578 -21.940 1.00 89.06 118 ALA A O 1
ATOM 928 N N . GLU A 1 119 ? 7.736 -7.853 -22.376 1.00 87.00 119 GLU A N 1
ATOM 929 C CA . GLU A 1 119 ? 6.486 -8.532 -22.028 1.00 87.00 119 GLU A CA 1
ATOM 930 C C . GLU A 1 119 ? 6.242 -9.739 -22.936 1.00 87.00 119 GLU A C 1
ATOM 932 O O . GLU A 1 119 ? 6.030 -10.853 -22.454 1.00 87.00 119 GLU A O 1
ATOM 937 N N . ARG A 1 120 ? 6.374 -9.554 -24.257 1.00 87.50 120 ARG A N 1
ATOM 938 C CA . ARG A 1 120 ? 6.237 -10.618 -25.265 1.00 87.50 120 ARG A CA 1
ATOM 939 C C . ARG A 1 120 ? 7.158 -11.805 -24.987 1.00 87.50 120 ARG A C 1
ATOM 941 O O . ARG A 1 120 ? 6.814 -12.947 -25.295 1.00 87.50 120 ARG A O 1
ATOM 948 N N . LYS A 1 121 ? 8.333 -11.535 -24.420 1.00 86.12 121 LYS A N 1
ATOM 949 C CA . LYS A 1 121 ? 9.347 -12.532 -24.064 1.00 86.12 121 LYS A CA 1
ATOM 950 C C . LYS A 1 121 ? 9.246 -13.014 -22.617 1.00 86.12 121 LYS A C 1
ATOM 952 O O . LYS A 1 121 ? 10.051 -13.848 -22.215 1.00 86.12 121 LYS A O 1
ATOM 957 N N . ASN A 1 122 ? 8.272 -12.523 -21.849 1.00 86.88 122 ASN A N 1
ATOM 958 C CA . ASN A 1 122 ? 8.129 -12.792 -20.419 1.00 86.88 122 ASN A CA 1
ATOM 959 C C . ASN A 1 122 ? 9.403 -12.440 -19.616 1.00 86.88 122 ASN A C 1
ATOM 961 O O . ASN A 1 122 ? 9.764 -13.113 -18.650 1.00 86.88 122 ASN A O 1
ATOM 965 N N . LEU A 1 123 ? 10.105 -11.396 -20.064 1.00 87.12 123 LEU A N 1
ATOM 966 C CA . LEU A 1 123 ? 11.343 -10.884 -19.481 1.00 87.12 123 LEU A CA 1
ATOM 967 C C . LEU A 1 123 ? 11.113 -9.724 -18.533 1.00 87.12 123 LEU A C 1
ATOM 969 O O . LEU A 1 123 ? 12.048 -9.357 -17.829 1.00 87.12 123 LEU A O 1
ATOM 973 N N . LEU A 1 124 ? 9.916 -9.139 -18.491 1.00 85.25 124 LEU A N 1
ATOM 974 C CA . LEU A 1 124 ? 9.599 -8.207 -17.420 1.00 85.25 124 LEU A CA 1
ATOM 975 C C . LEU A 1 124 ? 9.854 -8.921 -16.095 1.00 85.25 124 LEU A C 1
ATOM 977 O O . LEU A 1 124 ? 9.460 -10.080 -15.900 1.00 85.25 124 LEU A O 1
ATOM 981 N N . LYS A 1 125 ? 10.543 -8.236 -15.176 1.00 81.75 125 LYS A N 1
ATOM 982 C CA . LYS A 1 125 ? 10.414 -8.604 -13.773 1.00 81.75 125 LYS A CA 1
ATOM 983 C C . LYS A 1 125 ? 8.931 -8.636 -13.511 1.00 81.75 125 LYS A C 1
ATOM 985 O O . LYS A 1 125 ? 8.170 -7.865 -14.093 1.00 81.75 125 LYS A O 1
ATOM 990 N N . GLU A 1 126 ? 8.523 -9.587 -12.691 1.00 64.56 126 GLU A N 1
ATOM 991 C CA . GLU A 1 126 ? 7.223 -9.416 -12.088 1.00 64.56 126 GLU A CA 1
ATOM 992 C C . GLU A 1 126 ? 7.317 -8.046 -11.413 1.00 64.56 126 GLU A C 1
ATOM 994 O O . GLU A 1 126 ? 8.042 -7.887 -10.431 1.00 64.56 126 GLU A O 1
ATOM 999 N N . GLU A 1 127 ? 6.653 -7.039 -12.007 1.00 48.41 127 GLU A N 1
ATOM 1000 C CA . GLU A 1 127 ? 5.988 -5.998 -11.234 1.00 48.41 127 GLU A CA 1
ATOM 1001 C C . GLU A 1 127 ? 5.521 -6.748 -10.001 1.00 48.41 127 GLU A C 1
ATOM 1003 O O . GLU A 1 127 ? 4.882 -7.794 -10.214 1.00 48.41 127 GLU A O 1
ATOM 1008 N N . PRO A 1 128 ? 5.918 -6.354 -8.771 1.00 39.91 128 PRO A N 1
ATOM 1009 C CA . PRO A 1 128 ? 5.396 -7.017 -7.593 1.00 39.91 128 PRO A CA 1
ATOM 1010 C C . PRO A 1 128 ? 3.916 -7.081 -7.865 1.00 39.91 128 PRO A C 1
ATOM 1012 O O . PRO A 1 128 ? 3.286 -6.038 -8.074 1.00 39.91 128 PRO A O 1
ATOM 1015 N N . SER A 1 129 ? 3.421 -8.302 -8.091 1.00 35.94 129 SER A N 1
ATOM 1016 C CA . SER A 1 129 ? 2.061 -8.445 -8.553 1.00 35.94 129 SER A CA 1
ATOM 1017 C C . SER A 1 129 ? 1.269 -7.622 -7.558 1.00 35.94 129 SER A C 1
ATOM 1019 O O . SER A 1 129 ? 1.570 -7.681 -6.363 1.00 35.94 129 SER A O 1
ATOM 1021 N N . LEU A 1 130 ? 0.237 -6.914 -7.980 1.00 37.91 130 LEU A N 1
ATOM 1022 C CA . LEU A 1 130 ? -0.765 -6.455 -7.024 1.00 37.91 130 LEU A CA 1
ATOM 1023 C C . LEU A 1 130 ? -1.460 -7.663 -6.332 1.00 37.91 130 LEU A C 1
ATOM 1025 O O . LEU A 1 130 ? -2.589 -7.557 -5.880 1.00 37.91 130 LEU A O 1
ATOM 1029 N N . GLY A 1 131 ? -0.828 -8.845 -6.267 1.00 39.81 131 GLY A N 1
ATOM 1030 C CA . GLY A 1 131 ? -0.938 -9.764 -5.158 1.00 39.81 131 GLY A CA 1
ATOM 1031 C C . GLY A 1 131 ? -0.608 -9.004 -3.891 1.00 39.81 131 GLY A C 1
ATOM 1032 O O . GLY A 1 131 ? 0.553 -8.721 -3.631 1.00 39.81 131 GLY A O 1
ATOM 1033 N N . THR A 1 132 ? -1.678 -8.629 -3.187 1.00 45.31 132 THR A N 1
ATOM 1034 C CA . THR A 1 132 ? -1.702 -8.223 -1.780 1.00 45.31 132 THR A CA 1
ATOM 1035 C C . THR A 1 132 ? -0.363 -7.664 -1.329 1.00 45.31 132 THR A C 1
ATOM 1037 O O . THR A 1 132 ? 0.487 -8.416 -0.840 1.00 45.31 132 THR A O 1
ATOM 1040 N N . MET A 1 133 ? -0.183 -6.343 -1.498 1.00 56.62 133 MET A N 1
ATOM 1041 C CA . MET A 1 133 ? 0.753 -5.603 -0.649 1.00 56.62 133 MET A CA 1
ATOM 1042 C C . MET A 1 133 ? 0.614 -6.200 0.746 1.00 56.62 133 MET A C 1
ATOM 1044 O O . MET A 1 133 ? -0.522 -6.353 1.196 1.00 56.62 133 MET A O 1
ATOM 1048 N N . PRO A 1 134 ? 1.701 -6.660 1.369 1.00 69.38 134 PRO A N 1
ATOM 1049 C CA . PRO A 1 134 ? 1.552 -7.406 2.591 1.00 69.38 134 PRO A CA 1
ATOM 1050 C C . PRO A 1 134 ? 0.919 -6.507 3.646 1.00 69.38 134 PRO A C 1
ATOM 1052 O O . PRO A 1 134 ? 1.514 -5.526 4.089 1.00 69.38 134 PRO A O 1
ATOM 1055 N N . GLU A 1 135 ? -0.322 -6.838 3.971 1.00 84.31 135 GLU A N 1
ATOM 1056 C CA . GLU A 1 135 ? -1.144 -6.109 4.912 1.00 84.31 135 GLU A CA 1
ATOM 1057 C C . GLU A 1 135 ? -0.968 -6.718 6.305 1.00 84.31 135 GLU A C 1
ATOM 1059 O O . GLU A 1 135 ? -0.664 -7.912 6.450 1.00 84.31 135 GLU A O 1
ATOM 1064 N N . PRO A 1 136 ? -1.109 -5.894 7.349 1.00 92.81 136 PRO A N 1
ATOM 1065 C CA . PRO A 1 136 ? -1.155 -6.402 8.703 1.00 92.81 136 PRO A CA 1
ATOM 1066 C C . PRO A 1 136 ? -2.419 -7.266 8.911 1.00 92.81 136 PRO A C 1
ATOM 1068 O O . PRO A 1 136 ? -3.399 -7.100 8.185 1.00 92.81 136 PRO A O 1
ATOM 1071 N N . PRO A 1 137 ? -2.420 -8.179 9.900 1.00 95.00 137 PRO A N 1
ATOM 1072 C CA . PRO A 1 137 ? -3.540 -9.080 10.162 1.00 95.00 137 PRO A CA 1
ATOM 1073 C C . PRO A 1 137 ? -4.845 -8.333 10.418 1.00 95.00 137 PRO A C 1
ATOM 1075 O O . PRO A 1 137 ? -4.855 -7.362 11.174 1.00 95.00 137 PRO A O 1
ATOM 1078 N N . GLU A 1 138 ? -5.957 -8.820 9.872 1.00 96.38 138 GLU A N 1
ATOM 1079 C CA . GLU A 1 138 ? -7.253 -8.181 10.101 1.00 96.38 138 GLU A CA 1
ATOM 1080 C C . GLU A 1 138 ? -7.651 -8.195 11.590 1.00 96.38 138 GLU A C 1
ATOM 1082 O O . GLU A 1 138 ? -7.297 -9.100 12.354 1.00 96.38 138 GLU A O 1
ATOM 1087 N N . LEU A 1 139 ? -8.424 -7.185 11.999 1.00 97.94 139 LEU A N 1
ATOM 1088 C CA . LEU A 1 139 ? -9.034 -7.089 13.324 1.00 97.94 139 LEU A CA 1
ATOM 1089 C C . LEU A 1 139 ? -10.558 -7.098 13.187 1.00 97.94 139 LEU A C 1
ATOM 1091 O O . LEU A 1 139 ? -11.129 -6.273 12.478 1.00 97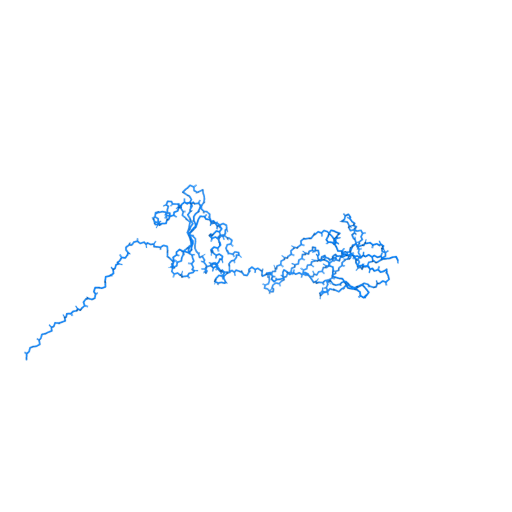.94 139 LEU A O 1
ATOM 1095 N N . THR A 1 140 ? -11.219 -7.966 13.945 1.00 98.06 140 THR A N 1
ATOM 1096 C CA . THR A 1 140 ? -12.663 -7.920 14.187 1.00 98.06 140 THR A CA 1
ATOM 1097 C C . THR A 1 140 ? -12.919 -7.531 15.638 1.00 98.06 140 THR A C 1
ATOM 1099 O O . THR A 1 140 ? -12.316 -8.078 16.562 1.00 98.06 140 THR A O 1
ATOM 1102 N N . VAL A 1 141 ? -13.806 -6.558 15.857 1.00 97.44 141 VAL A N 1
ATOM 1103 C CA . VAL A 1 141 ? -14.217 -6.140 17.203 1.00 97.44 141 VAL A CA 1
ATOM 1104 C C . VAL A 1 141 ? -15.622 -6.657 17.477 1.00 97.44 141 VAL A C 1
ATOM 1106 O O . VAL A 1 141 ? -16.592 -6.264 16.823 1.00 97.44 141 VAL A O 1
ATOM 1109 N N . HIS A 1 142 ? -15.726 -7.516 18.483 1.00 96.19 142 HIS A N 1
ATOM 1110 C CA . HIS A 1 142 ? -16.972 -8.111 18.949 1.00 96.19 142 HIS A CA 1
ATOM 1111 C C . HIS A 1 142 ? -17.547 -7.282 20.088 1.00 96.19 142 HIS A C 1
ATOM 1113 O O . HIS A 1 142 ? -16.894 -7.087 21.110 1.00 96.19 142 HIS A O 1
ATOM 1119 N N . ILE A 1 143 ? -18.777 -6.795 19.932 1.00 93.69 143 ILE A N 1
ATOM 1120 C CA . ILE A 1 143 ? -19.491 -5.976 20.918 1.00 93.69 143 ILE A CA 1
ATOM 1121 C C . ILE A 1 143 ? -20.816 -6.660 21.248 1.00 93.69 143 ILE A C 1
ATOM 1123 O O . ILE A 1 143 ? -21.850 -6.477 20.592 1.00 93.69 143 ILE A O 1
ATOM 1127 N N . GLY A 1 144 ? -20.785 -7.504 22.278 1.00 90.62 144 GLY A N 1
ATOM 1128 C CA . GLY A 1 144 ? -21.917 -8.337 22.675 1.00 90.62 144 GLY A CA 1
ATOM 1129 C C . GLY A 1 144 ? -22.271 -9.383 21.615 1.00 90.62 144 GLY A C 1
ATOM 1130 O O . GLY A 1 144 ? -21.721 -10.474 21.620 1.00 90.62 144 GLY A O 1
ATOM 1131 N N . LYS A 1 145 ? -23.243 -9.076 20.748 1.00 90.19 145 LYS A N 1
ATOM 1132 C CA . LYS A 1 145 ? -23.666 -9.938 19.619 1.00 90.19 145 LYS A CA 1
ATOM 1133 C C . LYS A 1 145 ? -23.453 -9.280 18.255 1.00 90.19 145 LYS A C 1
ATOM 1135 O O . LYS A 1 145 ? -23.935 -9.794 17.250 1.00 90.19 145 LYS A O 1
ATOM 1140 N N . GLN A 1 146 ? -22.871 -8.088 18.248 1.00 93.44 146 GLN A N 1
ATOM 1141 C CA . GLN A 1 146 ? -22.592 -7.326 17.043 1.00 93.44 146 GLN A CA 1
ATOM 1142 C C . GLN A 1 146 ? -21.100 -7.405 16.762 1.00 93.44 146 GLN A C 1
ATOM 1144 O O . GLN A 1 146 ? -20.298 -7.469 17.690 1.00 93.44 146 GLN A O 1
ATOM 1149 N N . GLU A 1 147 ? -20.753 -7.347 15.490 1.00 95.12 147 GLU A N 1
ATOM 1150 C CA . GLU A 1 147 ? -19.375 -7.357 15.022 1.00 95.12 147 GLU A CA 1
ATOM 1151 C C . GLU A 1 147 ? -19.151 -6.090 14.207 1.00 95.12 147 GLU A C 1
ATOM 1153 O O . GLU A 1 147 ? -20.063 -5.595 13.532 1.00 95.12 147 GLU A O 1
ATOM 1158 N N . LEU A 1 148 ? -17.945 -5.544 14.285 1.00 95.12 148 LEU A N 1
ATOM 1159 C CA . LEU A 1 148 ? -17.518 -4.449 13.432 1.00 95.12 148 LEU A CA 1
ATOM 1160 C C . LEU A 1 148 ? -16.076 -4.681 12.987 1.00 95.12 148 LEU A C 1
ATOM 1162 O O . LEU A 1 148 ? -15.220 -5.062 13.785 1.00 95.12 148 LEU A O 1
ATOM 1166 N N . SER A 1 149 ? -15.817 -4.400 11.716 1.00 96.38 149 SER A N 1
ATOM 1167 C CA . SER A 1 149 ? -14.472 -4.365 11.146 1.00 96.38 149 SER A CA 1
ATOM 1168 C C . SER A 1 149 ? -13.962 -2.922 11.218 1.00 96.38 149 SER A C 1
ATOM 1170 O O . SER A 1 149 ? -14.547 -2.041 10.573 1.00 96.38 149 SER A O 1
ATOM 1172 N N . PRO A 1 150 ? -12.933 -2.625 12.028 1.00 97.50 150 PRO A N 1
ATOM 1173 C CA . PRO A 1 150 ? -12.309 -1.312 12.050 1.00 97.50 150 PRO A CA 1
ATOM 1174 C C . PRO A 1 150 ? -11.711 -0.939 10.694 1.00 97.50 150 PRO A C 1
ATOM 1176 O O . PRO A 1 150 ? -11.374 -1.788 9.875 1.00 97.50 150 PRO A O 1
ATOM 1179 N N . THR A 1 151 ? -11.538 0.357 10.469 1.00 97.75 151 THR A N 1
ATOM 1180 C CA . THR A 1 151 ? -10.817 0.863 9.302 1.00 97.75 151 THR A CA 1
ATOM 1181 C C . THR A 1 151 ? -9.317 0.797 9.571 1.00 97.75 151 THR A C 1
ATOM 1183 O O . THR A 1 151 ? -8.852 1.369 10.560 1.00 97.75 151 THR A O 1
ATOM 1186 N N . LEU A 1 152 ? -8.571 0.113 8.698 1.00 97.12 152 LEU A N 1
ATOM 1187 C CA . LEU A 1 152 ? -7.110 0.092 8.736 1.00 97.12 152 LEU A CA 1
ATOM 1188 C C . LEU A 1 152 ? -6.570 1.510 8.496 1.00 97.12 152 LEU A C 1
ATOM 1190 O O . LEU A 1 152 ? -6.928 2.177 7.525 1.00 97.12 152 LEU A O 1
ATOM 1194 N N . GLY A 1 153 ? -5.757 1.975 9.435 1.00 96.62 153 GLY A N 1
ATOM 1195 C CA . GLY A 1 153 ? -5.028 3.230 9.381 1.00 96.62 153 GLY A CA 1
ATOM 1196 C C . GLY A 1 153 ? -3.589 3.008 8.937 1.00 96.62 153 GLY A C 1
ATOM 1197 O O . GLY A 1 153 ? -3.298 2.138 8.119 1.00 96.62 153 GLY A O 1
ATOM 1198 N N . SER A 1 154 ? -2.679 3.816 9.475 1.00 95.50 154 SER A N 1
ATOM 1199 C CA . SER A 1 154 ? -1.276 3.746 9.087 1.00 95.50 154 SER A CA 1
ATOM 1200 C C . SER A 1 154 ? -0.654 2.438 9.563 1.00 95.50 154 SER A C 1
ATOM 1202 O O . SER A 1 154 ? -0.951 1.970 10.669 1.00 95.50 154 SER A O 1
ATOM 1204 N N . TYR A 1 155 ? 0.240 1.884 8.753 1.00 96.19 155 TYR A N 1
ATOM 1205 C CA . TYR A 1 155 ? 1.004 0.699 9.111 1.00 96.19 155 TYR A CA 1
ATOM 1206 C C . TYR A 1 155 ? 2.415 0.736 8.522 1.00 96.19 155 TYR A C 1
ATOM 1208 O O . TYR A 1 155 ? 2.674 1.368 7.497 1.00 96.19 155 TYR A O 1
ATOM 1216 N N . ASP A 1 156 ? 3.316 0.034 9.198 1.00 94.31 156 ASP A N 1
ATOM 1217 C CA . ASP A 1 156 ? 4.661 -0.291 8.728 1.00 94.31 156 ASP A CA 1
ATOM 1218 C C . ASP A 1 156 ? 4.803 -1.802 8.854 1.00 94.31 156 ASP A C 1
ATOM 1220 O O . ASP A 1 156 ? 4.653 -2.335 9.956 1.00 94.31 156 ASP A O 1
ATOM 1224 N N . TRP A 1 157 ? 5.002 -2.490 7.735 1.00 93.69 157 TRP A N 1
ATOM 1225 C CA . TRP A 1 157 ? 4.928 -3.940 7.670 1.00 93.69 157 TRP A CA 1
ATOM 1226 C C . TRP A 1 157 ? 6.060 -4.541 6.851 1.00 93.69 157 TRP A C 1
ATOM 1228 O O . TRP A 1 157 ? 6.311 -4.144 5.713 1.00 93.69 157 TRP A O 1
ATOM 1238 N N . ARG A 1 158 ? 6.731 -5.544 7.419 1.00 86.44 158 ARG A N 1
ATOM 1239 C CA . ARG A 1 158 ? 7.833 -6.261 6.787 1.00 86.44 158 ARG A CA 1
ATOM 1240 C C . ARG A 1 158 ? 7.461 -7.706 6.499 1.00 86.44 158 ARG A C 1
ATOM 1242 O O . ARG A 1 158 ? 7.136 -8.472 7.404 1.00 86.44 158 ARG A O 1
ATOM 1249 N N . VAL A 1 159 ? 7.656 -8.106 5.248 1.00 80.56 159 VAL A N 1
ATOM 1250 C CA . VAL A 1 159 ? 7.604 -9.510 4.834 1.00 80.56 159 VAL A CA 1
ATOM 1251 C C . VAL A 1 159 ? 8.989 -9.996 4.472 1.00 80.56 159 VAL A C 1
ATOM 1253 O O . VAL A 1 159 ? 9.670 -9.414 3.631 1.00 80.56 159 VAL A O 1
ATOM 1256 N N . ASP A 1 160 ? 9.403 -11.062 5.146 1.00 75.62 160 ASP A N 1
ATOM 1257 C CA . ASP A 1 160 ? 10.586 -11.840 4.800 1.00 75.62 160 ASP A CA 1
ATOM 1258 C C . ASP A 1 160 ? 10.226 -12.787 3.649 1.00 75.62 160 ASP A C 1
ATOM 1260 O O . ASP A 1 160 ? 9.241 -13.523 3.735 1.00 75.62 160 ASP A O 1
ATOM 1264 N N . GLN A 1 161 ? 11.005 -12.750 2.570 1.00 69.62 161 GLN A N 1
ATOM 1265 C CA . GLN A 1 161 ? 10.794 -13.597 1.394 1.00 69.62 161 GLN A CA 1
ATOM 1266 C C . GLN A 1 161 ? 11.436 -14.989 1.555 1.00 69.62 161 GLN A C 1
ATOM 1268 O O . GLN A 1 161 ? 11.285 -15.853 0.693 1.00 69.62 161 GLN A O 1
ATOM 1273 N N . GLY A 1 162 ? 12.121 -15.243 2.677 1.00 58.47 162 GLY A N 1
ATOM 1274 C CA . GLY A 1 162 ? 12.721 -16.533 3.025 1.00 58.47 162 GLY A CA 1
ATOM 1275 C C . GLY A 1 162 ? 14.096 -16.787 2.399 1.00 58.47 162 GLY A C 1
ATOM 1276 O O . GLY A 1 162 ? 14.741 -17.782 2.729 1.00 58.47 162 GLY A O 1
ATOM 1277 N N . ASP A 1 163 ? 14.576 -15.888 1.540 1.00 64.69 163 ASP A N 1
ATOM 1278 C CA . ASP A 1 163 ? 15.902 -15.912 0.908 1.00 64.69 163 ASP A CA 1
ATOM 1279 C C . ASP A 1 163 ? 16.898 -14.930 1.561 1.00 64.69 163 ASP A C 1
ATOM 1281 O O . ASP A 1 163 ? 18.014 -14.736 1.078 1.00 64.69 163 ASP A O 1
ATOM 1285 N N . GLY A 1 164 ? 16.504 -14.326 2.688 1.00 62.78 164 GLY A N 1
ATOM 1286 C CA . GLY A 1 164 ? 17.269 -13.297 3.393 1.00 62.78 164 GLY A CA 1
ATOM 1287 C C . GLY A 1 164 ? 16.985 -11.872 2.912 1.00 62.78 164 GLY A C 1
ATOM 1288 O O . GLY A 1 164 ? 17.527 -10.924 3.488 1.00 62.78 164 GLY A O 1
ATOM 1289 N N . THR A 1 165 ? 16.129 -11.703 1.904 1.00 65.06 165 THR A N 1
ATOM 1290 C CA . THR A 1 165 ? 15.579 -10.410 1.498 1.00 65.06 165 THR A CA 1
ATOM 1291 C C . THR A 1 165 ? 14.208 -10.176 2.138 1.00 65.06 165 THR A C 1
ATOM 1293 O O . THR A 1 165 ? 13.537 -11.095 2.612 1.00 65.06 165 THR A O 1
ATOM 1296 N N . GLY A 1 166 ? 13.792 -8.914 2.226 1.00 71.31 166 GLY A N 1
ATOM 1297 C CA . GLY A 1 166 ? 12.470 -8.580 2.734 1.00 71.31 166 GLY A CA 1
ATOM 1298 C C . GLY A 1 166 ? 11.937 -7.295 2.131 1.00 71.31 166 GLY A C 1
ATOM 1299 O O . GLY A 1 166 ? 12.699 -6.375 1.836 1.00 71.31 166 GLY A O 1
ATOM 1300 N N . THR A 1 167 ? 10.622 -7.243 1.969 1.00 78.69 167 THR A N 1
ATOM 1301 C CA . THR A 1 167 ? 9.902 -6.054 1.521 1.00 78.69 167 THR A CA 1
ATOM 1302 C C . THR A 1 167 ? 9.340 -5.346 2.741 1.00 78.69 167 THR A C 1
ATOM 1304 O O . THR A 1 167 ? 8.676 -5.974 3.563 1.00 78.69 167 THR A O 1
ATOM 1307 N N . GLN A 1 168 ? 9.623 -4.052 2.864 1.00 84.38 168 GLN A N 1
ATOM 1308 C CA . GLN A 1 168 ? 8.995 -3.181 3.849 1.00 84.38 168 GLN A CA 1
ATOM 1309 C C . GLN A 1 168 ? 7.963 -2.311 3.137 1.00 84.38 168 GLN A C 1
ATOM 1311 O O . GLN A 1 168 ? 8.262 -1.706 2.107 1.00 84.38 168 GLN A O 1
ATOM 1316 N N . VAL A 1 169 ? 6.759 -2.264 3.688 1.00 87.50 169 VAL A N 1
ATOM 1317 C CA . VAL A 1 169 ? 5.656 -1.437 3.218 1.00 87.50 169 VAL A CA 1
ATOM 1318 C C . VAL A 1 169 ? 5.324 -0.446 4.312 1.00 87.50 169 VAL A C 1
ATOM 1320 O O . VAL A 1 169 ? 5.028 -0.841 5.434 1.00 87.50 169 VAL A O 1
ATOM 1323 N N . GLN A 1 170 ? 5.349 0.835 3.968 1.00 90.94 170 GLN A N 1
ATOM 1324 C CA . GLN A 1 170 ? 4.842 1.895 4.821 1.00 90.94 170 GLN A CA 1
ATOM 1325 C C . GLN A 1 170 ? 3.632 2.519 4.134 1.00 90.94 170 GLN A C 1
ATOM 1327 O O . GLN A 1 170 ? 3.734 3.006 3.006 1.00 90.94 170 GLN A O 1
ATOM 1332 N N . ALA A 1 171 ? 2.493 2.499 4.816 1.00 90.69 171 ALA A N 1
ATOM 1333 C CA . ALA A 1 171 ? 1.268 3.125 4.356 1.00 90.69 171 ALA A CA 1
ATOM 1334 C C . ALA A 1 171 ? 0.838 4.186 5.366 1.00 90.69 171 ALA A C 1
ATOM 1336 O O . ALA A 1 171 ? 0.582 3.887 6.534 1.00 90.69 171 ALA A O 1
ATOM 1337 N N . ASP A 1 172 ? 0.746 5.429 4.903 1.00 92.88 172 ASP A N 1
ATOM 1338 C CA . ASP A 1 172 ? 0.260 6.542 5.708 1.00 92.88 172 ASP A CA 1
ATOM 1339 C C . ASP A 1 172 ? -1.257 6.708 5.540 1.00 92.88 172 ASP A C 1
ATOM 1341 O O . ASP A 1 172 ? -1.818 6.516 4.459 1.00 92.88 172 ASP A O 1
ATOM 1345 N N . SER A 1 173 ? -1.928 7.117 6.615 1.00 93.75 173 SER A N 1
ATOM 1346 C CA . SER A 1 173 ? -3.365 7.387 6.646 1.00 93.75 173 SER A CA 1
ATOM 1347 C C . SER A 1 173 ? -3.672 8.721 7.329 1.00 93.75 173 SER A C 1
ATOM 1349 O O . SER A 1 173 ? -2.831 9.317 8.007 1.00 93.75 173 SER A O 1
ATOM 1351 N N . MET A 1 174 ? -4.908 9.196 7.158 1.00 95.31 174 MET A N 1
ATOM 1352 C CA . MET A 1 174 ? -5.433 10.298 7.965 1.00 95.31 174 MET A CA 1
ATOM 1353 C C . MET A 1 174 ? -5.512 9.894 9.449 1.00 95.31 174 MET A C 1
ATOM 1355 O O . MET A 1 174 ? -5.714 8.717 9.747 1.00 95.31 174 MET A O 1
ATOM 1359 N N . PRO A 1 175 ? -5.418 10.847 10.397 1.00 95.75 175 PRO A N 1
ATOM 1360 C CA . PRO A 1 175 ? -5.585 10.537 11.815 1.00 95.75 175 PRO A CA 1
ATOM 1361 C C . PRO A 1 175 ? -6.966 9.915 12.088 1.00 95.75 175 PRO A C 1
ATOM 1363 O O . PRO A 1 175 ? -7.920 10.229 11.364 1.00 95.75 175 PRO A O 1
ATOM 1366 N N . PRO A 1 176 ? -7.119 9.089 13.144 1.00 97.44 176 PRO A N 1
ATOM 1367 C CA . PRO A 1 176 ? -8.333 8.309 13.374 1.00 97.44 176 PRO A CA 1
ATOM 1368 C C . PRO A 1 176 ? -9.648 9.097 13.275 1.00 97.44 176 PRO A C 1
ATOM 1370 O O . PRO A 1 176 ? -10.529 8.630 12.555 1.00 97.44 176 PRO A O 1
ATOM 1373 N N . PRO A 1 177 ? -9.816 10.300 13.865 1.00 97.06 177 PRO A N 1
ATOM 1374 C CA . PRO A 1 177 ? -11.077 11.039 13.738 1.00 97.06 177 PRO A CA 1
ATOM 1375 C C . PRO A 1 177 ? -11.476 11.369 12.297 1.00 97.06 177 PRO A C 1
ATOM 1377 O O . PRO A 1 177 ? -12.657 11.284 11.953 1.00 97.06 177 PRO A O 1
ATOM 1380 N N . GLU A 1 178 ? -10.509 11.702 11.441 1.00 97.38 178 GLU A N 1
ATOM 1381 C CA . GLU A 1 178 ? -10.765 11.960 10.025 1.00 97.38 178 GLU A CA 1
ATOM 1382 C C . GLU A 1 178 ? -10.921 10.658 9.227 1.00 97.38 178 GLU A C 1
ATOM 1384 O O . GLU A 1 178 ? -11.796 10.580 8.363 1.00 97.38 178 GLU A O 1
ATOM 1389 N N . LEU A 1 179 ? -10.146 9.618 9.561 1.00 96.38 179 LEU A N 1
ATOM 1390 C CA . LEU A 1 179 ? -10.209 8.299 8.922 1.00 96.38 179 LEU A CA 1
ATOM 1391 C C . LEU A 1 179 ? -11.606 7.673 9.027 1.00 96.38 179 LEU A C 1
ATOM 1393 O O . LEU A 1 179 ? -12.115 7.114 8.059 1.00 96.38 179 LEU A O 1
ATOM 1397 N N . VAL A 1 180 ? -12.261 7.815 10.185 1.00 96.94 180 VAL A N 1
ATOM 1398 C CA . VAL A 1 180 ? -13.595 7.242 10.438 1.00 96.94 180 VAL A CA 1
ATOM 1399 C C . VAL A 1 180 ? -14.724 8.274 10.421 1.00 96.94 180 VAL A C 1
ATOM 1401 O O . VAL A 1 180 ? -15.846 7.982 10.844 1.00 96.94 180 VAL A O 1
ATOM 1404 N N . LYS A 1 181 ? -14.479 9.482 9.901 1.00 94.62 181 LYS A N 1
ATOM 1405 C CA . LYS A 1 181 ? -15.443 10.596 9.895 1.00 94.62 181 LYS A CA 1
ATOM 1406 C C . LYS A 1 181 ? -16.796 10.219 9.294 1.00 94.62 181 LYS A C 1
ATOM 1408 O O . LYS A 1 181 ? -17.837 10.520 9.878 1.00 94.62 181 LYS A O 1
ATOM 1413 N N . ASN A 1 182 ? -16.771 9.514 8.164 1.00 94.50 182 ASN A N 1
ATOM 1414 C CA . ASN A 1 182 ? -17.966 9.111 7.418 1.00 94.50 182 ASN A CA 1
ATOM 1415 C C . ASN A 1 182 ? -18.561 7.772 7.886 1.00 94.50 182 ASN A C 1
ATOM 1417 O O . ASN A 1 182 ? -19.640 7.388 7.427 1.00 94.50 182 ASN A O 1
ATOM 1421 N N . ASN A 1 183 ? -17.897 7.069 8.810 1.00 93.69 183 ASN A N 1
ATOM 1422 C CA . ASN A 1 183 ? -18.397 5.807 9.342 1.00 93.69 183 ASN A CA 1
ATOM 1423 C C . ASN A 1 183 ? -19.555 6.085 10.305 1.00 93.69 183 ASN A C 1
ATOM 1425 O O . ASN A 1 183 ? -19.516 7.018 11.114 1.00 93.69 183 ASN A O 1
ATOM 1429 N N . LYS A 1 184 ? -20.603 5.262 10.243 1.00 93.88 184 LYS A N 1
ATOM 1430 C CA . LYS A 1 184 ? -21.682 5.318 11.234 1.00 93.88 184 LYS A CA 1
ATOM 1431 C C . LYS A 1 184 ? -21.192 4.655 12.525 1.00 93.88 184 LYS A C 1
ATOM 1433 O O . LYS A 1 184 ? -20.717 3.525 12.442 1.00 93.88 184 LYS A O 1
ATOM 1438 N N . PRO A 1 185 ? -21.298 5.311 13.693 1.00 94.12 185 PRO A N 1
ATOM 1439 C CA . PRO A 1 185 ? -20.891 4.690 14.943 1.00 94.12 185 PRO A CA 1
ATOM 1440 C C . PRO A 1 185 ? -21.806 3.510 15.284 1.00 94.12 185 PRO A C 1
ATOM 1442 O O . PRO A 1 185 ? -23.028 3.594 15.111 1.00 94.12 185 PRO A O 1
ATOM 1445 N N . LEU A 1 186 ? -21.222 2.427 15.799 1.00 94.56 186 LEU A N 1
ATOM 1446 C CA . LEU A 1 186 ? -21.997 1.305 16.321 1.00 94.56 186 LEU A CA 1
ATOM 1447 C C . LEU A 1 186 ? -22.568 1.676 17.692 1.00 94.56 186 LEU A C 1
ATOM 1449 O O . LEU A 1 186 ? -21.839 2.142 18.568 1.00 94.56 186 LEU A O 1
ATOM 1453 N N . LYS A 1 187 ? -23.874 1.488 17.888 1.00 95.19 187 LYS A N 1
ATOM 1454 C CA . LYS A 1 187 ? -24.531 1.794 19.165 1.00 95.19 187 LYS A CA 1
ATOM 1455 C C . LYS A 1 187 ? -24.330 0.662 20.167 1.00 95.19 187 LYS A C 1
ATOM 1457 O O . LYS A 1 187 ? -24.593 -0.493 19.837 1.00 95.19 187 LYS A O 1
ATOM 1462 N N . THR A 1 188 ? -23.927 1.001 21.389 1.00 93.75 188 THR A N 1
ATOM 1463 C CA . THR A 1 188 ? -23.740 0.036 22.483 1.00 93.75 188 THR A CA 1
ATOM 1464 C C . THR A 1 188 ? -24.063 0.647 23.850 1.00 93.75 188 THR A C 1
ATOM 1466 O O . THR A 1 188 ? -24.093 1.869 23.997 1.00 93.75 188 THR A O 1
ATOM 1469 N N . SER A 1 189 ? -24.286 -0.200 24.859 1.00 91.81 189 SER A N 1
ATOM 1470 C CA . SER A 1 189 ? -24.388 0.201 26.269 1.00 91.81 189 SER A CA 1
ATOM 1471 C C . SER A 1 189 ? -23.069 -0.034 27.014 1.00 91.81 189 SER A C 1
ATOM 1473 O O . SER A 1 189 ? -22.160 -0.690 26.499 1.00 91.81 189 SER A O 1
ATOM 1475 N N . ARG A 1 190 ? -22.960 0.504 28.237 1.00 90.19 190 ARG A N 1
ATOM 1476 C CA . ARG A 1 190 ? -21.739 0.427 29.062 1.00 90.19 190 ARG A CA 1
ATOM 1477 C C . ARG A 1 190 ? -21.426 -0.967 29.613 1.00 90.19 190 ARG A C 1
ATOM 1479 O O . ARG A 1 190 ? -20.275 -1.238 29.931 1.00 90.19 190 ARG A O 1
ATOM 1486 N N . ASP A 1 191 ? -22.432 -1.835 29.703 1.00 88.50 191 ASP A N 1
ATOM 1487 C CA . ASP A 1 191 ? -22.329 -3.146 30.363 1.00 88.50 191 ASP A CA 1
ATOM 1488 C C . ASP A 1 191 ? -22.036 -4.296 29.382 1.00 88.50 191 ASP A C 1
ATOM 1490 O O . ASP A 1 191 ? -22.095 -5.473 29.744 1.00 88.50 191 ASP A O 1
ATOM 1494 N N . VAL A 1 192 ? -21.764 -3.975 28.115 1.00 91.00 192 VAL A N 1
ATOM 1495 C CA . VAL A 1 192 ? -21.483 -4.965 27.072 1.00 91.00 192 VAL A CA 1
ATOM 1496 C C . VAL A 1 192 ? -20.007 -5.349 27.083 1.00 91.00 192 VAL A C 1
ATOM 1498 O O . VAL A 1 192 ? -19.127 -4.495 27.155 1.00 91.00 192 VAL A O 1
ATOM 1501 N N . ASN A 1 193 ? -19.739 -6.651 26.971 1.00 90.94 193 ASN A N 1
ATOM 1502 C CA . ASN A 1 193 ? -18.384 -7.158 26.806 1.00 90.94 193 ASN A CA 1
ATOM 1503 C C . ASN A 1 193 ? -17.846 -6.837 25.407 1.00 90.94 193 ASN A C 1
ATOM 1505 O O . ASN A 1 193 ? -18.577 -6.989 24.421 1.00 90.94 193 ASN A O 1
ATOM 1509 N N . ILE A 1 194 ? -16.570 -6.454 25.340 1.00 94.00 194 ILE A N 1
ATOM 1510 C CA . ILE A 1 194 ? -15.856 -6.248 24.082 1.00 94.00 194 ILE A CA 1
ATOM 1511 C C . ILE A 1 194 ? -14.697 -7.226 23.979 1.00 94.00 194 ILE A C 1
ATOM 1513 O O . ILE A 1 194 ? -13.921 -7.375 24.920 1.00 94.00 194 ILE A O 1
ATOM 1517 N N . GLU A 1 195 ? -14.579 -7.856 22.820 1.00 95.44 195 GLU A N 1
ATOM 1518 C CA . GLU A 1 195 ? -13.492 -8.765 22.481 1.00 95.44 195 GLU A CA 1
ATOM 1519 C C . GLU A 1 195 ? -12.829 -8.321 21.172 1.00 95.44 195 GLU A C 1
ATOM 1521 O O . GLU A 1 195 ? -13.493 -7.865 20.239 1.00 95.44 195 GLU A O 1
ATOM 1526 N N . LEU A 1 196 ? -11.498 -8.401 21.144 1.00 97.00 196 LEU A N 1
ATOM 1527 C CA . LEU A 1 196 ? -10.665 -8.070 19.993 1.00 97.00 196 LEU A CA 1
ATOM 1528 C C . LEU A 1 196 ? -10.140 -9.373 19.396 1.00 97.00 196 LEU A C 1
ATOM 1530 O O . LEU A 1 196 ? -9.324 -10.053 20.019 1.00 97.00 196 LEU A O 1
ATOM 1534 N N . GLU A 1 197 ? -10.600 -9.712 18.200 1.00 97.56 197 GLU A N 1
ATOM 1535 C CA . GLU A 1 197 ? -10.169 -10.900 17.475 1.00 97.56 197 GLU A CA 1
ATOM 1536 C C . GLU A 1 197 ? -9.264 -10.488 16.315 1.00 97.56 197 GLU A C 1
ATOM 1538 O O . GLU A 1 197 ? -9.721 -9.943 15.312 1.00 97.56 197 GLU A O 1
ATOM 1543 N N . PHE A 1 198 ? -7.965 -10.737 16.467 1.00 97.12 198 PHE A N 1
ATOM 1544 C CA . PHE A 1 198 ? -6.995 -10.569 15.390 1.00 97.12 198 PHE A CA 1
ATOM 1545 C C . PHE A 1 198 ? -6.853 -11.876 14.614 1.00 97.12 198 PHE A C 1
ATOM 1547 O O . PHE A 1 198 ? -6.717 -12.933 15.238 1.00 97.12 198 PHE A O 1
ATOM 1554 N N . GLU A 1 199 ? -6.779 -11.795 13.284 1.00 96.06 199 GLU A N 1
ATOM 1555 C CA . GLU A 1 199 ? -6.478 -12.944 12.418 1.00 96.06 199 GLU A CA 1
ATOM 1556 C C . GLU A 1 199 ? -5.175 -13.635 12.857 1.00 96.06 199 GLU A C 1
ATOM 1558 O O . GLU A 1 199 ? -5.108 -14.858 12.971 1.00 96.06 199 GLU A O 1
ATOM 1563 N N . ASN A 1 200 ? -4.158 -12.835 13.193 1.00 93.81 200 ASN A N 1
ATOM 1564 C CA . ASN A 1 200 ? -2.943 -13.281 13.864 1.00 93.81 200 ASN A CA 1
ATOM 1565 C C . ASN A 1 200 ? -2.685 -12.404 15.088 1.00 93.81 200 ASN A C 1
ATOM 1567 O O . ASN A 1 200 ? -2.614 -11.181 14.978 1.00 93.81 200 ASN A O 1
ATOM 1571 N N . GLN A 1 201 ? -2.506 -13.024 16.254 1.00 96.38 201 GLN A N 1
ATOM 1572 C CA . GLN A 1 201 ? -2.350 -12.297 17.515 1.00 96.38 201 GLN A CA 1
ATOM 1573 C C . GLN A 1 201 ? -1.078 -11.425 17.527 1.00 96.38 201 GLN A C 1
ATOM 1575 O O . GLN A 1 201 ? -0.004 -11.934 17.189 1.00 96.38 201 GLN A O 1
ATOM 1580 N N . PRO A 1 202 ? -1.180 -10.140 17.919 1.00 97.31 202 PRO A N 1
ATOM 1581 C CA . PRO A 1 202 ? -0.020 -9.275 18.098 1.00 97.31 202 PRO A CA 1
ATOM 1582 C C . PRO A 1 202 ? 0.803 -9.670 19.327 1.00 97.31 202 PRO A C 1
ATOM 1584 O O . PRO A 1 202 ? 0.305 -10.305 20.257 1.00 97.31 202 PRO A O 1
ATOM 1587 N N . GLU A 1 203 ? 2.065 -9.240 19.362 1.00 97.94 203 GLU A N 1
ATOM 1588 C CA . GLU A 1 203 ? 2.896 -9.316 20.568 1.00 97.94 203 GLU A CA 1
ATOM 1589 C C . GLU A 1 203 ? 2.353 -8.383 21.658 1.00 97.94 203 GLU A C 1
ATOM 1591 O O . GLU A 1 203 ? 2.394 -8.707 22.847 1.00 97.94 203 GLU A O 1
ATOM 1596 N N . SER A 1 204 ? 1.817 -7.227 21.254 1.00 97.75 204 SER A N 1
ATOM 1597 C CA . SER A 1 204 ? 1.119 -6.304 22.147 1.00 97.75 204 SER A CA 1
ATOM 1598 C C . SER A 1 204 ? 0.187 -5.363 21.386 1.00 97.75 204 SER A C 1
ATOM 1600 O O . SER A 1 204 ? 0.327 -5.155 20.183 1.00 97.75 204 SER A O 1
ATOM 1602 N N . TYR A 1 205 ? -0.760 -4.747 22.091 1.00 98.31 205 TYR A N 1
ATOM 1603 C CA . TYR A 1 205 ? -1.553 -3.651 21.542 1.00 98.31 205 TYR A CA 1
ATOM 1604 C C . TYR A 1 205 ? -1.887 -2.615 22.615 1.00 98.31 205 TYR A C 1
ATOM 1606 O O . TYR A 1 205 ? -1.792 -2.867 23.818 1.00 98.31 205 TYR A O 1
ATOM 1614 N N . LYS A 1 206 ? -2.281 -1.424 22.166 1.00 98.19 206 LYS A N 1
ATOM 1615 C CA . LYS A 1 206 ? -2.799 -0.340 23.003 1.00 98.19 206 LYS A CA 1
ATOM 1616 C C . LYS A 1 206 ? -4.095 0.187 22.415 1.00 98.19 206 LYS A C 1
ATOM 1618 O O . LYS A 1 206 ? -4.216 0.341 21.204 1.00 98.19 206 LYS A O 1
ATOM 1623 N N . VAL A 1 207 ? -5.024 0.539 23.290 1.00 98.12 207 VAL A N 1
ATOM 1624 C CA . VAL A 1 207 ? -6.268 1.222 22.948 1.00 98.12 207 VAL A CA 1
ATOM 1625 C C . VAL A 1 207 ? -6.090 2.707 23.215 1.00 98.12 207 VAL A C 1
ATOM 1627 O O . VAL A 1 207 ? -5.812 3.098 24.351 1.00 98.12 207 VAL A O 1
ATOM 1630 N N . LYS A 1 208 ? -6.271 3.545 22.197 1.00 98.00 208 LYS A N 1
ATOM 1631 C CA . LYS A 1 208 ? -6.268 5.005 22.323 1.00 98.00 208 LYS A CA 1
ATOM 1632 C C . LYS A 1 208 ? -7.662 5.563 22.069 1.00 98.00 208 LYS A C 1
ATOM 1634 O O . LYS A 1 208 ? -8.381 5.074 21.202 1.00 98.00 208 LYS A O 1
ATOM 1639 N N . ILE A 1 209 ? -8.031 6.599 22.815 1.00 97.38 209 ILE A N 1
ATOM 1640 C CA . ILE A 1 209 ? -9.262 7.363 22.587 1.00 97.38 209 ILE A CA 1
ATOM 1641 C C . ILE A 1 209 ? -8.879 8.721 22.023 1.00 97.38 209 ILE A C 1
ATOM 1643 O O . ILE A 1 209 ? -8.009 9.391 22.583 1.00 97.38 209 ILE A O 1
ATOM 1647 N N . TRP A 1 210 ? -9.550 9.122 20.947 1.00 97.06 210 TRP A N 1
ATOM 1648 C CA . TRP A 1 210 ? -9.289 10.374 20.245 1.00 97.06 210 TRP A CA 1
ATOM 1649 C C . TRP A 1 210 ? -10.412 11.390 20.463 1.00 97.06 210 TRP A C 1
ATOM 1651 O O . TRP A 1 210 ? -11.589 11.025 20.523 1.00 97.06 210 TRP A O 1
ATOM 1661 N N . ASN A 1 211 ? -10.052 12.671 20.565 1.00 92.12 211 ASN A N 1
ATOM 1662 C CA . ASN A 1 211 ? -11.005 13.778 20.489 1.00 92.12 211 ASN A CA 1
ATOM 1663 C C . ASN A 1 211 ? -11.189 14.255 19.033 1.00 92.12 211 ASN A C 1
ATOM 1665 O O . ASN A 1 211 ? -10.501 13.816 18.112 1.00 92.12 211 ASN A O 1
ATOM 1669 N N . VAL A 1 212 ? -12.125 15.181 18.826 1.00 87.69 212 VAL A N 1
ATOM 1670 C CA . VAL A 1 212 ? -12.416 15.768 17.504 1.00 87.69 212 VAL A CA 1
ATOM 1671 C C . VAL A 1 212 ? -11.313 16.698 16.982 1.00 87.69 212 VAL A C 1
ATOM 1673 O O . VAL A 1 212 ? -11.346 17.079 15.818 1.00 87.69 212 VAL A O 1
ATOM 1676 N N . GLU A 1 213 ? -10.346 17.065 17.823 1.00 91.50 213 GLU A N 1
ATOM 1677 C CA . GLU A 1 213 ? -9.212 17.934 17.481 1.00 91.50 213 GLU A CA 1
ATOM 1678 C C . GLU A 1 213 ? -7.983 17.126 17.022 1.00 91.50 213 GLU A C 1
ATOM 1680 O O . GLU A 1 213 ? -6.906 17.685 16.842 1.00 91.50 213 GLU A O 1
ATOM 1685 N N . ASN A 1 214 ? -8.151 15.820 16.767 1.00 93.25 214 ASN A N 1
ATOM 1686 C CA . ASN A 1 214 ? -7.083 14.883 16.401 1.00 93.25 214 ASN A CA 1
ATOM 1687 C C . ASN A 1 214 ? -6.023 14.692 17.495 1.00 93.25 214 ASN A C 1
ATOM 1689 O O . ASN A 1 214 ? -4.849 14.481 17.195 1.00 93.25 214 ASN A O 1
ATOM 1693 N N . GLU A 1 215 ? -6.436 14.701 18.762 1.00 94.94 215 GLU A N 1
ATOM 1694 C CA . GLU A 1 215 ? -5.557 14.429 19.898 1.00 94.94 215 GLU A CA 1
ATOM 1695 C C . GLU A 1 215 ? -5.966 13.156 20.645 1.00 94.94 215 GLU A C 1
ATOM 1697 O O . GLU A 1 215 ? -7.152 12.865 20.838 1.00 94.94 215 GLU A O 1
ATOM 1702 N N . VAL A 1 216 ? -4.965 12.412 21.122 1.00 96.50 216 VAL A N 1
ATOM 1703 C CA . VAL A 1 216 ? -5.167 11.258 22.003 1.00 96.50 216 VAL A CA 1
ATOM 1704 C C . VAL A 1 216 ? -5.447 11.751 23.421 1.00 96.50 216 VAL A C 1
ATOM 1706 O O . VAL A 1 216 ? -4.577 12.327 24.070 1.00 96.50 216 VAL A O 1
ATOM 1709 N N . ILE A 1 217 ? -6.646 11.471 23.928 1.00 96.00 217 ILE A N 1
ATOM 1710 C CA . ILE A 1 217 ? -7.086 11.877 25.273 1.00 96.00 217 ILE A CA 1
ATOM 1711 C C . ILE A 1 217 ? -6.988 10.755 26.311 1.00 96.00 217 ILE A C 1
ATOM 1713 O O . ILE A 1 217 ? -7.058 11.009 27.513 1.00 96.00 217 ILE A O 1
ATOM 1717 N N . ASN A 1 218 ? -6.840 9.502 25.874 1.00 95.81 218 ASN A N 1
ATOM 1718 C CA . ASN A 1 218 ? -6.636 8.357 26.759 1.00 95.81 218 ASN A CA 1
ATOM 1719 C C . ASN A 1 218 ? -5.828 7.265 26.047 1.00 95.81 218 ASN A C 1
ATOM 1721 O O . ASN A 1 218 ? -5.952 7.092 24.836 1.00 95.81 218 ASN A O 1
ATOM 1725 N N . THR A 1 219 ? -5.020 6.515 26.794 1.00 97.00 219 THR A N 1
ATOM 1726 C CA . THR A 1 219 ? -4.370 5.286 26.329 1.00 97.00 219 THR A CA 1
ATOM 1727 C C . THR A 1 219 ? -4.463 4.225 27.419 1.00 97.00 219 THR A C 1
ATOM 1729 O O . THR A 1 219 ? -4.176 4.503 28.582 1.00 97.00 219 THR A O 1
ATOM 1732 N N . SER A 1 220 ? -4.856 3.012 27.045 1.00 95.56 220 SER A N 1
ATOM 1733 C CA . SER A 1 220 ? -5.072 1.891 27.963 1.00 95.56 220 SER A CA 1
ATOM 1734 C C . SER A 1 220 ? -4.849 0.547 27.261 1.00 95.56 220 SER A C 1
ATOM 1736 O O . SER A 1 220 ? -4.617 0.505 26.055 1.00 95.56 220 SER A O 1
ATOM 1738 N N . GLU A 1 221 ? -4.898 -0.552 28.011 1.00 92.56 221 GLU A N 1
ATOM 1739 C CA . GLU A 1 221 ? -4.764 -1.916 27.469 1.00 92.56 221 GLU A CA 1
ATOM 1740 C C . GLU A 1 221 ? -6.108 -2.524 27.044 1.00 92.56 221 GLU A C 1
ATOM 1742 O O . GLU A 1 221 ? -6.131 -3.504 26.317 1.00 92.56 221 GLU A O 1
ATOM 1747 N N . ASN A 1 222 ? -7.233 -1.951 27.481 1.00 91.06 222 ASN A N 1
ATOM 1748 C CA . ASN A 1 222 ? -8.570 -2.489 27.237 1.00 91.06 222 ASN A CA 1
ATOM 1749 C C . ASN A 1 222 ? -9.522 -1.377 26.802 1.00 91.06 222 ASN A C 1
ATOM 1751 O O . ASN A 1 222 ? -9.373 -0.226 27.212 1.00 91.06 222 ASN A O 1
ATOM 1755 N N . ILE A 1 223 ? -10.543 -1.716 26.017 1.00 91.25 223 ILE A N 1
ATOM 1756 C CA . ILE A 1 223 ? -11.568 -0.742 25.636 1.00 91.25 223 ILE A CA 1
ATOM 1757 C C . ILE A 1 223 ? -12.385 -0.349 26.868 1.00 91.25 223 ILE A C 1
ATOM 1759 O O . ILE A 1 223 ? -13.010 -1.183 27.518 1.00 91.25 223 ILE A O 1
ATOM 1763 N N . ASN A 1 224 ? -12.396 0.950 27.171 1.00 87.75 224 ASN A N 1
ATOM 1764 C CA . ASN A 1 224 ? -13.199 1.517 28.245 1.00 87.75 224 ASN A CA 1
ATOM 1765 C C . ASN A 1 224 ? -14.511 2.099 27.698 1.00 87.75 224 ASN A C 1
ATOM 1767 O O . ASN A 1 224 ? -14.482 3.055 26.919 1.00 87.75 224 ASN A O 1
ATOM 1771 N N . LEU A 1 225 ? -15.647 1.567 28.159 1.00 90.31 225 LEU A N 1
ATOM 1772 C CA . LEU A 1 225 ? -16.998 2.020 27.805 1.00 90.31 225 LEU A CA 1
ATOM 1773 C C . LEU A 1 225 ? -17.623 3.009 28.806 1.00 90.31 225 LEU A C 1
ATOM 1775 O O . LEU A 1 225 ? -18.812 3.305 28.724 1.00 90.31 225 LEU A O 1
ATOM 1779 N N . SER A 1 226 ? -16.857 3.565 29.748 1.00 86.50 226 SER A N 1
ATOM 1780 C CA . SER A 1 226 ? -17.384 4.491 30.763 1.00 86.50 226 SER A CA 1
ATOM 1781 C C . SER A 1 226 ? -17.793 5.866 30.216 1.00 86.50 226 SER A C 1
ATOM 1783 O O . SER A 1 226 ? -18.321 6.689 30.963 1.00 86.50 226 SER A O 1
ATOM 1785 N N . GLY A 1 227 ? -17.506 6.157 28.945 1.00 85.44 227 GLY A N 1
ATOM 1786 C CA . GLY A 1 227 ? -17.878 7.411 28.297 1.00 85.44 227 GLY A CA 1
ATOM 1787 C C . GLY A 1 227 ? -19.370 7.511 27.948 1.00 85.44 227 GLY A C 1
ATOM 1788 O O . GLY A 1 227 ? -20.197 6.677 28.326 1.00 85.44 227 GLY A O 1
ATOM 1789 N N . LYS A 1 228 ? -19.725 8.581 27.234 1.00 91.38 228 LYS A N 1
ATOM 1790 C CA . LYS A 1 228 ? -21.078 8.833 26.725 1.00 91.38 228 LYS A CA 1
ATOM 1791 C C . LYS A 1 228 ? -20.999 9.518 25.366 1.00 91.38 228 LYS A C 1
ATOM 1793 O O . LYS A 1 228 ? -20.214 10.449 25.203 1.00 91.38 228 LYS A O 1
ATOM 1798 N N . GLY A 1 229 ? -21.873 9.120 24.445 1.00 94.38 229 GLY A N 1
ATOM 1799 C CA . GLY A 1 229 ? -21.948 9.694 23.105 1.00 94.38 229 GLY A CA 1
ATOM 1800 C C . GLY A 1 229 ? -20.971 9.042 22.131 1.00 94.38 229 GLY A C 1
ATOM 1801 O O . GLY A 1 229 ? -20.582 7.891 22.316 1.00 94.38 229 GLY A O 1
ATOM 1802 N N . GLU A 1 230 ? -20.624 9.764 21.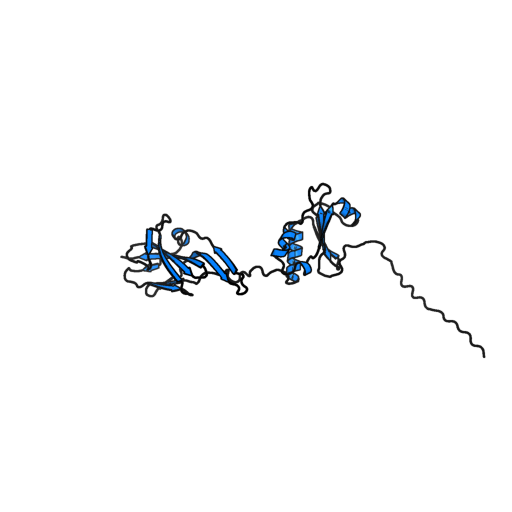065 1.00 95.12 230 GLU A N 1
ATOM 1803 C CA . GLU A 1 230 ? -19.700 9.277 20.037 1.00 95.12 230 GLU A CA 1
ATOM 1804 C C . GLU A 1 230 ? -18.255 9.303 20.549 1.00 95.12 230 GLU A C 1
ATOM 1806 O O . GLU A 1 230 ? -17.768 10.343 20.992 1.00 95.12 230 GLU A O 1
ATOM 1811 N N . ILE A 1 231 ? -17.582 8.156 20.481 1.00 95.81 231 ILE A N 1
ATOM 1812 C CA . ILE A 1 231 ? -16.192 7.973 20.896 1.00 95.81 231 ILE A CA 1
ATOM 1813 C C . ILE A 1 231 ? -15.433 7.277 19.771 1.00 95.81 231 ILE A C 1
ATOM 1815 O O . ILE A 1 231 ? -15.900 6.277 19.218 1.00 95.81 231 ILE A O 1
ATOM 1819 N N . ILE A 1 232 ? -14.257 7.812 19.446 1.00 97.50 232 ILE A N 1
ATOM 1820 C CA . ILE A 1 232 ? -13.346 7.261 18.444 1.00 97.50 232 ILE A CA 1
ATOM 1821 C C . ILE A 1 232 ? -12.260 6.471 19.167 1.00 97.50 232 ILE A C 1
ATOM 1823 O O . ILE A 1 232 ? -11.536 7.020 20.003 1.00 97.50 232 ILE A O 1
ATOM 1827 N N . TYR A 1 233 ? -12.152 5.193 18.821 1.00 97.69 233 TYR A N 1
ATOM 1828 C CA . TYR A 1 233 ? -11.128 4.290 19.324 1.00 97.69 233 TYR A CA 1
ATOM 1829 C C . TYR A 1 233 ? -10.106 4.005 18.232 1.00 97.69 233 TYR A C 1
ATOM 1831 O O . TYR A 1 233 ? -10.454 3.862 17.060 1.00 97.69 233 TYR A O 1
ATOM 1839 N N . GLU A 1 234 ? -8.852 3.888 18.645 1.00 98.50 234 GLU A N 1
ATOM 1840 C CA . GLU A 1 234 ? -7.754 3.363 17.847 1.00 98.50 234 GLU A CA 1
ATOM 1841 C C . GLU A 1 234 ? -7.139 2.175 18.588 1.00 98.50 234 GLU A C 1
ATOM 1843 O O . GLU A 1 234 ? -6.766 2.299 19.755 1.00 98.50 234 GLU A O 1
ATOM 1848 N N . ILE A 1 235 ? -7.002 1.041 17.911 1.00 98.50 235 ILE A N 1
ATOM 1849 C CA . ILE A 1 235 ? -6.185 -0.080 18.365 1.00 98.50 235 ILE A CA 1
ATOM 1850 C C . ILE A 1 235 ? -4.856 0.018 17.633 1.00 98.50 235 ILE A C 1
ATOM 1852 O O . ILE A 1 235 ? -4.806 -0.122 16.417 1.00 98.50 235 ILE A O 1
ATOM 1856 N N . PHE A 1 236 ? -3.788 0.301 18.369 1.00 98.31 236 PHE A N 1
ATOM 1857 C CA . PHE A 1 236 ? -2.432 0.320 17.836 1.00 98.31 236 PHE A CA 1
ATOM 1858 C C . PHE A 1 236 ? -1.735 -0.969 18.259 1.00 98.31 236 PHE A C 1
ATOM 1860 O O . PHE A 1 236 ? -1.476 -1.154 19.451 1.00 98.31 236 PHE A O 1
ATOM 1867 N N . ALA A 1 237 ? -1.491 -1.860 17.305 1.00 98.19 237 ALA A N 1
ATOM 1868 C CA . ALA A 1 237 ? -0.997 -3.209 17.543 1.00 98.19 237 ALA A CA 1
ATOM 1869 C C . ALA A 1 237 ? 0.398 -3.416 16.941 1.00 98.19 237 ALA A C 1
ATOM 1871 O O . ALA A 1 237 ? 0.754 -2.806 15.931 1.00 98.19 237 ALA A O 1
ATOM 1872 N N . ASP A 1 238 ? 1.179 -4.261 17.606 1.00 97.88 238 ASP A N 1
ATOM 1873 C CA . ASP A 1 238 ? 2.587 -4.525 17.333 1.00 97.88 238 ASP A CA 1
ATOM 1874 C C . ASP A 1 238 ? 2.806 -6.031 17.157 1.00 97.88 238 ASP A C 1
ATOM 1876 O O . ASP A 1 238 ? 2.416 -6.838 18.006 1.00 97.88 238 ASP A O 1
ATOM 1880 N N . TRP A 1 239 ? 3.412 -6.398 16.035 1.00 96.88 239 TRP A N 1
ATOM 1881 C CA . TRP A 1 239 ? 3.856 -7.740 15.697 1.00 96.88 239 TRP A CA 1
ATOM 1882 C C . TRP A 1 239 ? 5.350 -7.706 15.404 1.00 96.88 239 TRP A C 1
ATOM 1884 O O . TRP A 1 239 ? 5.909 -6.689 14.999 1.00 96.88 239 TRP A O 1
ATOM 1894 N N . LYS A 1 240 ? 5.983 -8.879 15.425 1.00 93.25 240 LYS A N 1
ATOM 1895 C CA . LYS A 1 240 ? 7.362 -9.041 14.953 1.00 93.25 240 LYS A CA 1
ATOM 1896 C C . LYS A 1 240 ? 7.598 -8.471 13.543 1.00 93.25 240 LYS A C 1
ATOM 1898 O O . LYS A 1 240 ? 8.702 -8.029 13.232 1.00 93.25 240 LYS A O 1
ATOM 1903 N N . GLN A 1 241 ? 6.586 -8.542 12.679 1.00 92.19 241 GLN A N 1
ATOM 1904 C CA . GLN A 1 241 ? 6.616 -8.062 11.300 1.00 92.19 241 GLN A CA 1
ATOM 1905 C C . GLN A 1 241 ? 6.468 -6.541 11.193 1.00 92.19 241 GLN A C 1
ATOM 1907 O O . GLN A 1 241 ? 6.888 -5.981 10.184 1.00 92.19 241 GLN A O 1
ATOM 1912 N N . GLY A 1 242 ? 5.889 -5.871 12.190 1.00 95.19 242 GLY A N 1
ATOM 1913 C CA . GLY A 1 242 ? 5.609 -4.446 12.109 1.00 95.19 242 GLY A CA 1
ATOM 1914 C C . GLY A 1 242 ? 4.424 -3.998 12.958 1.00 95.19 242 GLY A C 1
ATOM 1915 O O . GLY A 1 242 ? 3.967 -4.704 13.854 1.00 95.19 242 GLY A O 1
ATOM 1916 N N . THR A 1 243 ? 3.913 -2.806 12.670 1.00 97.38 243 THR A N 1
ATOM 1917 C CA . THR A 1 243 ? 2.840 -2.170 13.449 1.00 97.38 243 THR A CA 1
ATOM 1918 C C . THR A 1 243 ? 1.680 -1.761 12.564 1.00 97.38 243 THR A C 1
ATOM 1920 O O . THR A 1 243 ? 1.874 -1.435 11.394 1.00 97.38 243 THR A O 1
ATOM 1923 N N . ALA A 1 244 ? 0.480 -1.735 13.138 1.00 98.00 244 ALA A N 1
ATOM 1924 C CA . ALA A 1 244 ? -0.714 -1.265 12.451 1.00 98.00 244 ALA A CA 1
ATOM 1925 C C . ALA A 1 244 ? -1.678 -0.548 13.397 1.00 98.00 244 ALA A C 1
ATOM 1927 O O . ALA A 1 244 ? -1.788 -0.873 14.584 1.00 98.00 244 ALA A O 1
ATOM 1928 N N . SER A 1 245 ? -2.386 0.432 12.842 1.00 98.19 245 SER A N 1
ATOM 1929 C CA . SER A 1 245 ? -3.433 1.194 13.514 1.00 98.19 245 SER A CA 1
ATOM 1930 C C . SER A 1 245 ? -4.807 0.804 12.969 1.00 98.19 245 SER A C 1
ATOM 1932 O O . SER A 1 245 ? -4.991 0.728 11.760 1.00 98.19 245 SER A O 1
ATOM 1934 N N . TYR A 1 246 ? -5.787 0.593 13.845 1.00 98.38 246 TYR A N 1
ATOM 1935 C CA . TYR A 1 246 ? -7.164 0.244 13.484 1.00 98.38 246 TYR A CA 1
ATOM 1936 C C . TYR A 1 246 ? -8.136 1.205 14.157 1.00 98.38 246 TYR A C 1
ATOM 1938 O O . TYR A 1 246 ? -8.179 1.271 15.384 1.00 98.38 246 TYR A O 1
ATOM 1946 N N . ALA A 1 247 ? -8.945 1.930 13.385 1.00 9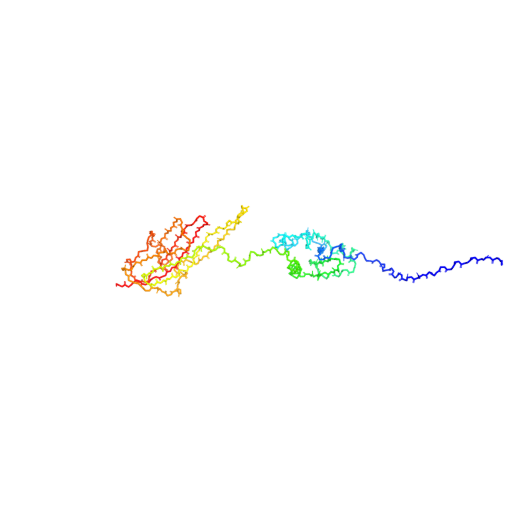8.25 247 ALA A N 1
ATOM 1947 C CA . ALA A 1 247 ? -9.846 2.951 13.913 1.00 98.25 247 ALA A CA 1
ATOM 1948 C C . ALA A 1 247 ? -11.325 2.577 13.756 1.00 98.25 247 ALA A C 1
ATOM 1950 O O . ALA A 1 247 ? -11.756 2.080 12.715 1.00 98.25 247 ALA A O 1
ATOM 1951 N N . PHE A 1 248 ? -12.139 2.873 14.769 1.00 97.62 248 PHE A N 1
ATOM 1952 C CA . PHE A 1 248 ? -13.594 2.710 14.704 1.00 97.62 248 PHE A CA 1
ATOM 1953 C C . PHE A 1 248 ? -14.324 3.667 15.653 1.00 97.62 248 PHE A C 1
ATOM 1955 O O . PHE A 1 248 ? -13.719 4.294 16.524 1.00 97.62 248 PHE A O 1
ATOM 1962 N N . LYS A 1 249 ? -15.648 3.793 15.477 1.00 96.25 249 LYS A N 1
ATOM 1963 C CA . LYS A 1 249 ? -16.501 4.662 16.303 1.00 96.25 249 LYS A CA 1
ATOM 1964 C C . LYS A 1 249 ? -17.588 3.880 17.007 1.00 96.25 249 LYS A C 1
ATOM 1966 O O . LYS A 1 249 ? -18.309 3.110 16.370 1.00 96.25 249 LYS A O 1
ATOM 1971 N N . LEU A 1 250 ? -17.766 4.171 18.288 1.00 95.88 250 LEU A N 1
ATOM 1972 C CA . LEU A 1 250 ? -18.905 3.709 19.071 1.00 95.88 250 LEU A CA 1
ATOM 1973 C C . LEU A 1 250 ? -19.765 4.893 19.488 1.00 95.88 250 LEU A C 1
ATOM 1975 O O . LEU A 1 250 ? -19.257 5.984 19.730 1.00 95.88 250 LEU A O 1
ATOM 1979 N N . TYR A 1 251 ? -21.067 4.665 19.594 1.00 95.88 251 TYR A N 1
ATOM 1980 C CA . TYR A 1 251 ? -21.988 5.563 20.270 1.00 95.88 251 TYR A CA 1
ATOM 1981 C C . TYR A 1 251 ? -22.448 4.885 21.557 1.00 95.88 251 TYR A C 1
ATOM 1983 O O . TYR A 1 251 ? -23.204 3.913 21.508 1.00 95.88 251 TYR A O 1
ATOM 1991 N N . ILE A 1 252 ? -21.967 5.382 22.695 1.00 94.88 252 ILE A N 1
ATOM 1992 C CA . ILE A 1 252 ? -22.273 4.816 24.009 1.00 94.88 252 ILE A CA 1
ATOM 1993 C C . ILE A 1 252 ? -23.527 5.489 24.564 1.00 94.88 252 ILE A C 1
ATOM 1995 O O . ILE A 1 252 ? -23.535 6.701 24.813 1.00 94.88 252 ILE A O 1
ATOM 1999 N N . GLU A 1 253 ? -24.579 4.690 24.729 1.00 90.19 253 GLU A N 1
ATOM 2000 C CA . GLU A 1 253 ? -25.856 5.107 25.308 1.00 90.19 253 GLU A CA 1
ATOM 2001 C C . GLU A 1 253 ? -25.768 5.250 26.840 1.00 90.19 253 GLU A C 1
ATOM 2003 O O . GLU A 1 253 ? -24.792 4.833 27.473 1.00 90.19 253 GLU A O 1
ATOM 2008 N N . ASP A 1 254 ? -26.767 5.919 27.422 1.00 72.31 254 ASP A N 1
ATOM 2009 C CA . ASP A 1 254 ? -26.848 6.152 28.869 1.00 72.31 254 ASP A CA 1
ATOM 2010 C C . ASP A 1 254 ? -27.079 4.885 29.690 1.00 72.31 254 ASP A C 1
ATOM 2012 O O . ASP A 1 254 ? -27.907 4.043 29.279 1.00 72.31 254 ASP A O 1
#

Organism: NCBI:txid86666

pLDDT: mean 84.23, std 17.79, range [33.47, 98.5]

Foldseek 3Di:
DDDDDDDDDDDDPPPPPPPPDDPALEAPDPQAKEKEWEAAPPDPDDDDDPLRVCVVVWFQDNRSHYVYYHYYYPVVCCVNHVPDDPPDPRWIWIAYHVHTQDTDPDPVVNSVSSVVSRVVVVGTDPPVPVPDPDDFWWKWKDWAPDIDGFDWAWKWFWDDPVPRDIDIDTDHGDQQCVSCVVPDAAEDEQPTDMDIDTPDDFPAKKKFKADNVSDTPDIDRDDHLPDAAKIKIWIWGHHPGIIIITIGIHHYHD

Secondary structure (DSSP, 8-state):
------------------------S--SSTT-PEEEEEE-TT-S--PPPHHHHTHHHHBS-GGGT--EEEEEEHHHHHHH-TT----SSSEEEEE-SS-EEEEES-HHHHHHHHHHHHHHTT-B-----SS---PPPPEEEEETTEEE-PEEEEEEEEEE-SSS-EEEEEE----HHHHTTTSPPEEE-TT--EEEEESS--SEEEEEEE-TTS-EEEEESS------EEEEEEEEEEETTEEEEEEEEEEE--

Radius of gyration: 34.45 Å; chains: 1; bounding box: 64×69×114 Å

Sequence (254 aa):
MRILYLLAGLLLLAACTSNVGTERLSTEKVGVYHGLIVYSNDADAMENPEFLRNLDEVVKDRSELQPEVTMLSKSSATEQYPDLEIPTTPYYVFYDKDGIGVETADKKKAETFLLEEAERKNLLKEEPSLGTMPEPPELTVHIGKQELSPTLGSYDWRVDQGDGTGTQVQADSMPPPELVKNNKPLKTSRDVNIELEFENQPESYKVKIWNVENEVINTSENINLSGKGEIIYEIFADWKQGTASYAFKLYIED